Protein AF-A0A8H8ZBL7-F1 (afdb_monomer)

Foldseek 3Di:
DDFDPPQDFDKKFKFWPDAWDWWKKKFQDPDFQQDQQDQQWDLVFQKKWKWKDFQLDPGIDIQMDGSRQRGNVSVQVSVVVSVPQKHWDWDPPDRRGIMIMIIHQTARRGDIAIAMGRTVSSRQGTGADRVVRDGRIHIPDHGHWIWMAIPNDIDTGRHQFDDVVPPRDTGRHDDGDGGDMDGDDDDCPVVVVVVVVVVVVVVVVVVVVVVVD

InterPro domains:
  IPR010809 Flagellar hook-associated protein 2, C-terminal [PF07195] (143-213)
  IPR040026 Flagellar hook-associated protein 2 [PTHR30288] (1-213)

Radius of gyration: 25.6 Å; Cα contacts (8 Å, |Δi|>4): 457; chains: 1; bounding box: 81×34×58 Å

Sequence (213 aa):
VSTEAGAAPGIYTISVTQLAQAQSLRTDSPTIIASTKDALGDESSDTRTIKITQDGRKEPLEIKLNKDQTSLDEISKAINDADSGISASIVKVKDGNYQLVLTASEGLANKMTISVEGDSKLNDLLAYDSKTNTGNMKELVNAQNAQLNVNGIDIERSSNKITDAPQGVTLDLTKKVTDVRVTVTKSNDKATEAIKGWVDSYNSLIDTFNTLT

Secondary structure (DSSP, 8-state):
-EE-TTPPPEEEEEEEEE--BEEEEEE--SS-B--TTS--S-TT-SEEEEEEE-TT-SS-EEEEEETT--SHHHHHHHHHHT-SS-EEEEEEEETTEEEEEEEEEESGGG--EEEEES-HHHHHHH-EETTTTEESEEEEE--B-EEEEETTEEEEESSSEEEETTEEEEEE--S-EEEEEEEE----HHHHHHHHHHHHHHHHHHHHHHHH-

Structure (mmCIF, N/CA/C/O backbone):
data_AF-A0A8H8ZBL7-F1
#
_entry.id   AF-A0A8H8ZBL7-F1
#
loop_
_atom_site.group_PDB
_atom_site.id
_atom_site.type_symbol
_atom_site.label_atom_id
_atom_site.label_alt_id
_atom_site.label_comp_id
_atom_site.label_asym_id
_atom_site.label_entity_id
_atom_site.label_seq_id
_atom_site.pdbx_PDB_ins_code
_atom_site.Cartn_x
_atom_site.Cartn_y
_atom_site.Cartn_z
_atom_site.occupancy
_atom_site.B_iso_or_equiv
_atom_site.auth_seq_id
_atom_site.auth_comp_id
_atom_site.auth_asym_id
_atom_site.auth_atom_id
_atom_site.pdbx_PDB_model_num
ATOM 1 N N . VAL A 1 1 ? -14.033 6.918 15.865 1.00 81.75 1 VAL A N 1
ATOM 2 C CA . VAL A 1 1 ? -14.164 5.762 16.782 1.00 81.75 1 VAL A CA 1
ATOM 3 C C . VAL A 1 1 ? -15.542 5.167 16.594 1.00 81.75 1 VAL A C 1
ATOM 5 O O . VAL A 1 1 ? -16.510 5.919 16.613 1.00 81.75 1 VAL A O 1
ATOM 8 N N . SER A 1 2 ? -15.625 3.860 16.390 1.00 87.69 2 SER A N 1
ATOM 9 C CA . SER A 1 2 ? -16.879 3.103 16.317 1.00 87.69 2 SER A CA 1
ATOM 10 C C . SER A 1 2 ? -16.763 1.824 17.146 1.00 87.69 2 SER A C 1
ATOM 12 O O . SER A 1 2 ? -15.663 1.437 17.538 1.00 87.69 2 SER A O 1
ATOM 14 N N . THR A 1 3 ? -17.889 1.182 17.452 1.00 85.94 3 THR A N 1
ATOM 15 C CA . THR A 1 3 ? -17.929 -0.056 18.239 1.00 85.94 3 THR A CA 1
ATOM 16 C C . THR A 1 3 ? -18.741 -1.132 17.532 1.00 85.94 3 THR A C 1
ATOM 18 O O . THR A 1 3 ? -19.703 -0.841 16.817 1.00 85.94 3 THR A O 1
ATOM 21 N N . GLU A 1 4 ? -18.351 -2.380 17.754 1.00 82.12 4 GLU A N 1
ATOM 22 C CA . GLU A 1 4 ? -19.109 -3.569 17.378 1.00 82.12 4 GLU A CA 1
ATOM 23 C C . GLU A 1 4 ? -19.783 -4.185 18.613 1.00 82.12 4 GLU A C 1
ATOM 25 O O . GLU A 1 4 ? -19.517 -3.807 19.762 1.00 82.12 4 GLU A O 1
ATOM 30 N N . ALA A 1 5 ? -20.702 -5.128 18.386 1.00 77.88 5 ALA A N 1
ATOM 31 C CA . ALA A 1 5 ? -21.351 -5.846 19.476 1.00 77.88 5 ALA A CA 1
ATOM 32 C C . ALA A 1 5 ? -20.300 -6.566 20.339 1.00 77.88 5 ALA A C 1
ATOM 34 O O . ALA A 1 5 ? -19.415 -7.240 19.821 1.00 77.88 5 ALA A O 1
ATOM 35 N N . GLY A 1 6 ? -20.405 -6.426 21.662 1.00 78.69 6 GLY A N 1
ATOM 36 C CA . GLY A 1 6 ? -19.453 -7.026 22.602 1.00 78.69 6 GLY A CA 1
ATOM 37 C C . GLY A 1 6 ? -18.275 -6.132 23.000 1.00 78.69 6 GLY A C 1
ATOM 38 O O . GLY A 1 6 ? -17.452 -6.571 23.799 1.00 78.69 6 GLY A O 1
ATOM 39 N N . ALA A 1 7 ? -18.205 -4.882 22.523 1.00 86.44 7 ALA A N 1
ATOM 40 C CA . ALA A 1 7 ? -17.267 -3.896 23.062 1.00 86.44 7 ALA A CA 1
ATOM 41 C C . ALA A 1 7 ? -17.477 -3.704 24.575 1.00 86.44 7 ALA A C 1
ATOM 43 O O . ALA A 1 7 ? -18.601 -3.470 25.033 1.00 86.44 7 ALA A O 1
ATOM 44 N N . ALA A 1 8 ? -16.398 -3.788 25.355 1.00 85.19 8 ALA A N 1
ATOM 45 C CA . ALA A 1 8 ? -16.470 -3.622 26.801 1.00 85.19 8 ALA A CA 1
ATOM 46 C C . ALA A 1 8 ? -16.785 -2.155 27.167 1.00 85.19 8 ALA A C 1
ATOM 48 O O . ALA A 1 8 ? -16.077 -1.247 26.722 1.00 85.19 8 ALA A O 1
ATOM 49 N N . PRO A 1 9 ? -17.825 -1.887 27.984 1.00 88.62 9 PRO A N 1
ATOM 50 C CA . PRO A 1 9 ? -18.061 -0.554 28.517 1.00 88.62 9 PRO A CA 1
ATOM 51 C C . PRO A 1 9 ? -16.887 -0.108 29.386 1.00 88.62 9 PRO A C 1
ATOM 53 O O . PRO A 1 9 ? -16.368 -0.882 30.190 1.00 88.62 9 PRO A O 1
ATOM 56 N N . GLY A 1 10 ? -16.491 1.152 29.258 1.00 90.38 10 GLY A N 1
ATOM 57 C CA . GLY A 1 10 ? -15.338 1.657 29.980 1.00 90.38 10 GLY A CA 1
ATOM 58 C C . GLY A 1 10 ? -14.837 2.990 29.463 1.00 90.38 10 GLY A C 1
ATOM 59 O O . GLY A 1 10 ? -15.379 3.586 28.533 1.00 90.38 10 GLY A O 1
ATOM 60 N N . ILE A 1 11 ? -13.778 3.459 30.105 1.00 91.50 11 ILE A N 1
ATOM 61 C CA . ILE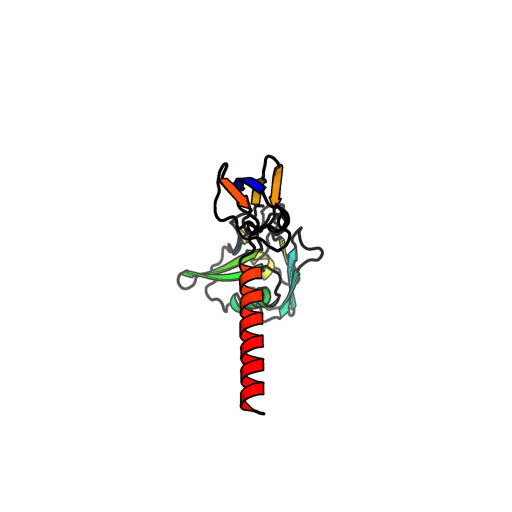 A 1 11 ? -13.048 4.649 29.700 1.00 91.50 11 ILE A CA 1
ATOM 62 C C . ILE A 1 11 ? -11.665 4.207 29.241 1.00 91.50 11 ILE A C 1
ATOM 64 O O . ILE A 1 11 ? -10.961 3.496 29.959 1.00 91.50 11 ILE A O 1
ATOM 68 N N . TYR A 1 12 ? -11.279 4.682 28.067 1.00 92.31 12 TYR A N 1
ATOM 69 C CA . TYR A 1 12 ? -9.978 4.451 27.470 1.00 92.31 12 TYR A CA 1
ATOM 70 C C . TYR A 1 12 ? -9.290 5.795 27.264 1.00 92.31 12 TYR A C 1
ATOM 72 O O . TYR A 1 12 ? -9.825 6.672 26.587 1.00 92.31 12 TYR A O 1
ATOM 80 N N . THR A 1 13 ? -8.117 5.969 27.857 1.00 94.69 13 THR A N 1
ATOM 81 C CA . THR A 1 13 ? -7.217 7.080 27.553 1.00 94.69 13 THR A CA 1
ATOM 82 C C . THR A 1 13 ? -6.323 6.655 26.400 1.00 94.69 13 THR A C 1
ATOM 84 O O . THR A 1 13 ? -5.663 5.620 26.485 1.00 94.69 13 THR A O 1
ATOM 87 N N . ILE A 1 14 ? -6.335 7.432 25.319 1.00 95.06 14 ILE A N 1
ATOM 88 C CA . ILE A 1 14 ? -5.657 7.115 24.066 1.00 95.06 14 ILE A CA 1
ATOM 89 C C . ILE A 1 14 ? -4.718 8.257 23.686 1.00 95.06 14 ILE A C 1
ATOM 91 O O . ILE A 1 14 ? -5.139 9.409 23.563 1.00 95.06 14 ILE A O 1
ATOM 95 N N . SER A 1 15 ? -3.462 7.909 23.427 1.00 96.94 15 SER A N 1
ATOM 96 C CA . SER A 1 15 ? -2.446 8.802 22.868 1.00 96.94 15 SER A CA 1
ATOM 97 C C . SER A 1 15 ? -1.927 8.212 21.563 1.00 96.94 15 SER A C 1
ATOM 99 O O . SER A 1 15 ? -1.615 7.031 21.509 1.00 96.94 15 SER A O 1
ATOM 101 N N . VAL A 1 16 ? -1.829 9.014 20.506 1.00 97.62 16 VAL A N 1
ATOM 102 C CA . VAL A 1 16 ? -1.303 8.601 19.195 1.00 97.62 16 VAL A CA 1
ATOM 103 C C . VAL A 1 16 ? -0.028 9.383 18.938 1.00 97.62 16 VAL A C 1
ATOM 105 O O . VAL A 1 16 ? -0.068 10.602 18.755 1.00 97.62 16 VAL A O 1
ATOM 108 N N . THR A 1 17 ? 1.104 8.689 18.916 1.00 97.38 17 THR A N 1
ATOM 109 C CA . THR A 1 17 ? 2.435 9.296 18.775 1.00 97.38 17 THR A CA 1
ATOM 110 C C . THR A 1 17 ? 2.917 9.278 17.325 1.00 97.38 17 THR A C 1
ATOM 112 O O . THR A 1 17 ? 3.601 10.208 16.880 1.00 97.38 17 THR A O 1
ATOM 115 N N . GLN A 1 18 ? 2.492 8.274 16.554 1.00 98.06 18 GLN A N 1
ATOM 116 C CA . GLN A 1 18 ? 2.830 8.107 15.143 1.00 98.06 18 GLN A CA 1
ATOM 117 C C . GLN A 1 18 ? 1.645 7.529 14.366 1.00 98.06 18 GLN A C 1
ATOM 119 O O . GLN A 1 18 ? 0.949 6.642 14.854 1.00 98.06 18 GLN A O 1
ATOM 124 N N . LEU A 1 19 ? 1.429 8.034 13.150 1.00 98.12 19 LEU A N 1
ATOM 125 C CA . LEU A 1 19 ? 0.491 7.442 12.198 1.00 98.12 19 LEU A CA 1
ATOM 126 C C . LEU A 1 19 ? 1.226 6.430 11.329 1.00 98.12 19 LEU A C 1
ATOM 128 O O . LEU A 1 19 ? 2.403 6.623 11.020 1.00 98.12 19 LEU A O 1
ATOM 132 N N . ALA A 1 20 ? 0.517 5.395 10.896 1.00 98.38 20 ALA A N 1
ATOM 133 C CA . ALA A 1 20 ? 1.034 4.528 9.860 1.00 98.38 20 ALA A CA 1
ATOM 134 C C . ALA A 1 20 ? 1.192 5.323 8.556 1.00 98.38 20 ALA A C 1
ATOM 136 O O . ALA A 1 20 ? 0.375 6.191 8.240 1.00 98.38 20 ALA A O 1
ATOM 137 N N . GLN A 1 21 ? 2.252 5.032 7.809 1.00 98.19 21 GLN A N 1
ATOM 138 C CA . GLN A 1 21 ? 2.516 5.609 6.495 1.00 98.19 21 GLN A CA 1
ATOM 139 C C . GLN A 1 21 ? 2.706 4.487 5.481 1.00 98.19 21 GLN A C 1
ATOM 141 O O . GLN A 1 21 ? 3.350 3.474 5.768 1.00 98.19 21 GLN A O 1
ATOM 146 N N . ALA A 1 22 ? 2.134 4.680 4.297 1.00 98.19 22 ALA A N 1
ATOM 147 C CA . ALA A 1 22 ? 2.346 3.831 3.136 1.00 98.19 22 ALA A CA 1
ATOM 148 C C . ALA A 1 22 ? 3.621 4.256 2.407 1.00 98.19 22 ALA A C 1
ATOM 150 O O . ALA A 1 22 ? 3.812 5.443 2.129 1.00 98.19 22 ALA A O 1
ATOM 151 N N . GLN A 1 23 ? 4.480 3.289 2.072 1.00 98.56 23 GLN A N 1
ATOM 152 C CA . GLN A 1 23 ? 5.638 3.588 1.238 1.00 98.56 23 GLN A CA 1
ATOM 153 C C . GLN A 1 23 ? 5.170 4.036 -0.145 1.00 98.56 23 GLN A C 1
ATOM 155 O O . GLN A 1 23 ? 4.316 3.381 -0.748 1.00 98.56 23 GLN A O 1
ATOM 160 N N . SER A 1 24 ? 5.778 5.099 -0.669 1.00 98.38 24 SER A N 1
ATOM 161 C CA . SER A 1 24 ? 5.644 5.454 -2.080 1.00 98.38 24 SER A CA 1
ATOM 162 C C . SER A 1 24 ? 7.002 5.614 -2.747 1.00 98.38 24 SER A C 1
ATOM 164 O O . SER A 1 24 ? 7.916 6.236 -2.203 1.00 98.38 24 SER A O 1
ATOM 166 N N . LEU A 1 25 ? 7.118 5.041 -3.939 1.00 98.56 25 LEU A N 1
ATOM 167 C CA . LEU A 1 25 ? 8.304 5.067 -4.783 1.00 98.56 25 LEU A CA 1
ATOM 168 C C . LEU A 1 25 ? 7.943 5.724 -6.107 1.00 98.56 25 LEU A C 1
ATOM 170 O O . LEU A 1 25 ? 6.859 5.488 -6.635 1.00 98.56 25 LEU A O 1
ATOM 174 N N . ARG A 1 26 ? 8.859 6.499 -6.681 1.00 97.62 26 ARG A N 1
ATOM 175 C CA . ARG A 1 26 ? 8.719 7.004 -8.049 1.00 97.62 26 ARG A CA 1
ATOM 176 C C . ARG A 1 26 ? 9.911 6.638 -8.909 1.00 97.62 26 ARG A C 1
ATOM 178 O O . ARG A 1 26 ? 11.026 6.541 -8.405 1.00 97.62 26 ARG A O 1
ATOM 185 N N . THR A 1 27 ? 9.702 6.523 -10.213 1.00 96.50 27 THR A N 1
ATOM 186 C CA . THR A 1 27 ? 10.817 6.457 -11.166 1.00 96.50 27 THR A CA 1
ATOM 187 C C . THR A 1 27 ? 11.663 7.729 -11.080 1.00 96.50 27 THR A C 1
ATOM 189 O O . THR A 1 27 ? 11.114 8.839 -11.085 1.00 96.50 27 THR A O 1
ATOM 192 N N . ASP A 1 28 ? 12.987 7.578 -11.028 1.00 91.62 28 ASP A N 1
ATOM 193 C CA . ASP A 1 28 ? 13.962 8.679 -11.022 1.00 91.62 28 ASP A CA 1
ATOM 194 C C . ASP A 1 28 ? 15.015 8.477 -12.123 1.00 91.62 28 ASP A C 1
ATOM 196 O O . ASP A 1 28 ? 16.220 8.555 -11.901 1.00 91.62 28 ASP A O 1
ATOM 200 N N . SER A 1 29 ? 14.536 8.177 -13.336 1.00 81.38 29 SER A N 1
ATOM 201 C CA . SER A 1 29 ? 15.395 7.946 -14.498 1.00 81.38 29 SER A CA 1
ATOM 202 C C . SER A 1 29 ? 16.153 9.217 -14.904 1.00 81.38 29 SER A C 1
ATOM 204 O O . SER A 1 29 ? 15.544 10.291 -14.971 1.00 81.38 29 SER A O 1
ATOM 206 N N . PRO A 1 30 ? 17.447 9.114 -15.269 1.00 78.88 30 PRO A N 1
ATOM 207 C CA . PRO A 1 30 ? 18.186 10.229 -15.859 1.00 78.88 30 PRO A CA 1
ATOM 208 C C . PRO A 1 30 ? 17.650 10.612 -17.247 1.00 78.88 30 PRO A C 1
ATOM 210 O O . PRO A 1 30 ? 17.849 11.740 -17.697 1.00 78.88 30 PRO A O 1
ATOM 213 N N . THR A 1 31 ? 16.961 9.687 -17.923 1.00 84.38 31 THR A N 1
ATOM 214 C CA . THR A 1 31 ? 16.302 9.945 -19.206 1.00 84.38 31 THR A CA 1
ATOM 215 C C . THR A 1 31 ? 14.834 10.263 -18.963 1.00 84.38 31 THR A C 1
ATOM 217 O O . THR A 1 31 ? 14.119 9.497 -18.316 1.00 84.38 31 THR A O 1
ATOM 220 N N . ILE A 1 32 ? 14.374 11.390 -19.503 1.00 90.50 32 ILE A N 1
ATOM 221 C CA . ILE A 1 32 ? 12.975 11.804 -19.401 1.00 90.50 32 ILE A CA 1
ATOM 222 C C . ILE A 1 32 ? 12.095 10.810 -20.165 1.00 90.50 32 ILE A C 1
ATOM 224 O O . ILE A 1 32 ? 12.341 10.538 -21.338 1.00 90.50 32 ILE A O 1
ATOM 228 N N . ILE A 1 33 ? 11.040 10.318 -19.515 1.00 95.00 33 ILE A N 1
ATOM 229 C CA . ILE A 1 33 ? 9.983 9.553 -20.179 1.00 95.00 33 ILE A CA 1
ATOM 230 C C . ILE A 1 33 ? 9.040 10.560 -20.837 1.00 95.00 33 ILE A C 1
ATOM 232 O O . ILE A 1 33 ? 8.289 11.263 -20.152 1.00 95.00 33 ILE A O 1
ATOM 236 N N . ALA A 1 34 ? 9.135 10.677 -22.161 1.00 95.62 34 ALA A N 1
ATOM 237 C CA . ALA A 1 34 ? 8.465 11.723 -22.924 1.00 95.62 34 ALA A CA 1
ATOM 238 C C . ALA A 1 34 ? 6.988 11.416 -23.200 1.00 95.62 34 ALA A C 1
ATOM 240 O O . ALA A 1 34 ? 6.186 12.342 -23.328 1.00 95.62 34 ALA A O 1
ATOM 241 N N . SER A 1 35 ? 6.614 10.139 -23.249 1.00 96.69 35 SER A N 1
ATOM 242 C CA . SER A 1 35 ? 5.241 9.677 -23.437 1.00 96.69 35 SER A CA 1
ATOM 243 C C . SER A 1 35 ? 4.933 8.481 -22.539 1.00 96.69 35 SER A C 1
ATOM 245 O O . SER A 1 35 ? 5.794 7.654 -22.252 1.00 96.69 35 SER A O 1
ATOM 247 N N . THR A 1 36 ? 3.671 8.338 -22.131 1.00 96.94 36 THR A N 1
ATOM 248 C CA . THR A 1 36 ? 3.208 7.163 -21.372 1.00 96.94 36 THR A CA 1
ATOM 249 C C . THR A 1 36 ? 3.141 5.893 -22.220 1.00 96.94 36 THR A C 1
ATOM 251 O O . THR A 1 36 ? 3.000 4.804 -21.666 1.00 96.94 36 THR A O 1
ATOM 254 N N . LYS A 1 37 ? 3.253 6.039 -23.547 1.00 96.69 37 LYS A N 1
ATOM 255 C CA . LYS A 1 37 ? 3.202 4.967 -24.549 1.00 96.69 37 LYS A CA 1
ATOM 256 C C . LYS A 1 37 ? 4.575 4.490 -25.023 1.00 96.69 37 LYS A C 1
ATOM 258 O O . LYS A 1 37 ? 4.626 3.509 -25.757 1.00 96.69 37 LYS A O 1
ATOM 263 N N . ASP A 1 38 ? 5.657 5.164 -24.634 1.00 95.00 38 ASP A N 1
ATOM 264 C CA . ASP A 1 38 ? 7.010 4.763 -25.032 1.00 95.00 38 ASP A CA 1
ATOM 265 C C . ASP A 1 38 ? 7.340 3.373 -24.469 1.00 95.00 38 ASP A C 1
ATOM 267 O O . ASP A 1 38 ? 7.007 3.073 -23.323 1.00 95.00 38 ASP A O 1
ATOM 271 N N . ALA A 1 39 ? 8.009 2.528 -25.257 1.00 95.25 39 ALA A N 1
ATOM 272 C CA . ALA A 1 39 ? 8.489 1.230 -24.792 1.00 95.25 39 ALA A CA 1
ATOM 273 C C . ALA A 1 39 ? 9.716 1.415 -23.882 1.00 95.25 39 ALA A C 1
ATOM 275 O O . ALA A 1 39 ? 10.795 1.832 -24.322 1.00 95.25 39 ALA A O 1
ATOM 276 N N . LEU A 1 40 ? 9.557 1.112 -22.592 1.00 95.31 40 LEU A N 1
ATOM 277 C CA . LEU A 1 40 ? 10.608 1.323 -21.589 1.00 95.31 40 LEU A CA 1
ATOM 278 C C . LEU A 1 40 ? 11.465 0.079 -21.354 1.00 95.31 40 LEU A C 1
ATOM 280 O O . LEU A 1 40 ? 12.529 0.190 -20.753 1.00 95.31 40 LEU A O 1
ATOM 284 N N . GLY A 1 41 ? 11.036 -1.078 -21.854 1.00 94.12 41 GLY A N 1
ATOM 285 C CA . GLY A 1 41 ? 11.784 -2.329 -21.778 1.00 94.12 41 GLY A CA 1
ATOM 286 C C . GLY A 1 41 ? 12.665 -2.593 -22.994 1.00 94.12 41 GLY A C 1
ATOM 287 O O . GLY A 1 41 ? 12.734 -1.794 -23.937 1.00 94.12 41 GLY A O 1
ATOM 288 N N . ASP A 1 42 ? 13.373 -3.714 -22.941 1.00 93.94 42 ASP A N 1
ATOM 289 C CA . ASP A 1 42 ? 14.121 -4.275 -24.058 1.00 93.94 42 ASP A CA 1
ATOM 290 C C . ASP A 1 42 ? 13.152 -4.911 -25.066 1.00 93.94 42 ASP A C 1
ATOM 292 O O . ASP A 1 42 ? 12.475 -5.906 -24.787 1.00 93.94 42 ASP A O 1
ATOM 296 N N . GLU A 1 43 ? 13.091 -4.327 -26.263 1.00 89.75 43 GLU A N 1
ATOM 297 C CA . GLU A 1 43 ? 12.225 -4.792 -27.346 1.00 89.75 43 GLU A CA 1
ATOM 298 C C . GLU A 1 43 ? 12.636 -6.169 -27.884 1.00 89.75 43 GLU A C 1
ATOM 300 O O . GLU A 1 43 ? 11.838 -6.813 -28.560 1.00 89.75 43 GLU A O 1
ATOM 305 N N . SER A 1 44 ? 13.838 -6.670 -27.585 1.00 92.44 44 SER A N 1
ATOM 306 C CA . SER A 1 44 ? 14.259 -8.024 -27.961 1.00 92.44 44 SER A CA 1
ATOM 307 C C . SER A 1 44 ? 13.683 -9.115 -27.048 1.00 92.44 44 SER A C 1
ATOM 309 O O . SER A 1 44 ? 13.536 -10.251 -27.494 1.00 92.44 44 SER A O 1
ATOM 311 N N . SER A 1 45 ? 13.267 -8.778 -25.822 1.00 93.31 45 SER A N 1
ATOM 312 C CA . SER A 1 45 ? 12.697 -9.737 -24.869 1.00 93.31 45 SER A CA 1
ATOM 313 C C . SER A 1 45 ? 11.227 -10.050 -25.170 1.00 93.31 45 SER A C 1
ATOM 315 O O . SER A 1 45 ? 10.395 -9.145 -25.274 1.00 93.31 45 SER A O 1
ATOM 317 N N . ASP A 1 46 ? 10.860 -11.334 -25.227 1.00 94.00 46 ASP A N 1
ATOM 318 C CA . ASP A 1 46 ? 9.475 -11.785 -25.483 1.00 94.00 46 ASP A CA 1
ATOM 319 C C . ASP A 1 46 ? 8.610 -11.857 -24.220 1.00 94.00 46 ASP A C 1
ATOM 321 O O . ASP A 1 46 ? 7.422 -11.521 -24.252 1.00 94.00 46 ASP A O 1
ATOM 325 N N . THR A 1 47 ? 9.223 -12.141 -23.066 1.00 95.75 47 THR A N 1
ATOM 326 C CA . THR A 1 47 ? 8.586 -12.051 -21.741 1.00 95.75 47 THR A CA 1
ATOM 327 C C . THR A 1 47 ? 9.529 -11.45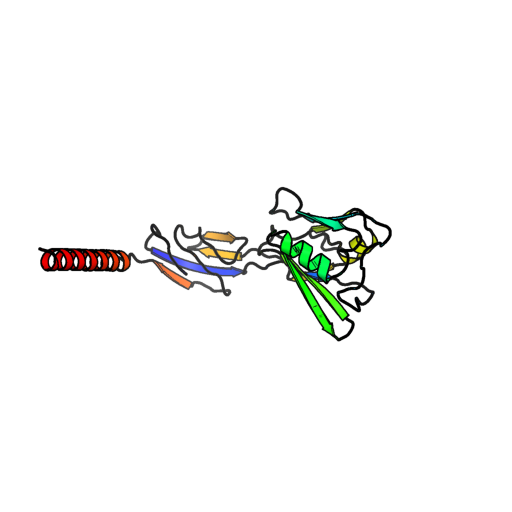4 -20.703 1.00 95.75 47 THR A C 1
ATOM 329 O O . THR A 1 47 ? 10.740 -11.636 -20.797 1.00 95.75 47 THR A O 1
ATOM 332 N N . ARG A 1 48 ? 8.963 -10.811 -19.680 1.00 97.50 48 ARG A N 1
ATOM 333 C CA . ARG A 1 48 ? 9.675 -10.358 -18.481 1.00 97.50 48 ARG A CA 1
ATOM 334 C C . ARG A 1 48 ? 8.750 -10.421 -17.271 1.00 97.50 48 ARG A C 1
ATOM 336 O O . ARG A 1 48 ? 7.529 -10.470 -17.435 1.00 97.50 48 ARG A O 1
ATOM 343 N N . THR A 1 49 ? 9.319 -10.377 -16.077 1.00 98.31 49 THR A N 1
ATOM 344 C CA . THR A 1 49 ? 8.551 -10.439 -14.830 1.00 98.31 49 THR A CA 1
ATOM 345 C C . THR A 1 49 ? 8.997 -9.330 -13.894 1.00 98.31 49 THR A C 1
ATOM 347 O O . THR A 1 49 ? 10.152 -9.308 -13.478 1.00 98.31 49 THR A O 1
ATOM 350 N N . ILE A 1 50 ? 8.084 -8.427 -13.531 1.00 98.31 50 ILE A N 1
ATOM 351 C CA . ILE A 1 50 ? 8.288 -7.520 -12.399 1.00 98.31 50 ILE A CA 1
ATOM 352 C C . ILE A 1 50 ? 8.028 -8.320 -11.128 1.00 98.31 50 ILE A C 1
ATOM 354 O O . ILE A 1 50 ? 6.953 -8.897 -10.959 1.00 98.31 50 ILE A O 1
ATOM 358 N N . LYS A 1 51 ? 9.002 -8.338 -10.227 1.00 98.38 51 LYS A N 1
ATOM 359 C CA . LYS A 1 51 ? 8.937 -9.033 -8.950 1.00 98.38 51 LYS A CA 1
ATOM 360 C C . LYS A 1 51 ? 8.952 -8.022 -7.818 1.00 98.38 51 LYS A C 1
ATOM 362 O O . LYS A 1 51 ? 9.878 -7.223 -7.720 1.00 98.38 51 LYS A O 1
ATOM 367 N N . ILE A 1 52 ? 7.932 -8.065 -6.964 1.00 98.31 52 ILE A N 1
ATOM 368 C CA . ILE A 1 52 ? 7.811 -7.190 -5.798 1.00 98.31 52 ILE A CA 1
ATOM 369 C C . ILE A 1 52 ? 7.728 -8.030 -4.526 1.00 98.31 52 ILE A C 1
ATOM 371 O O . ILE A 1 52 ? 6.745 -8.735 -4.284 1.00 98.31 52 ILE A O 1
ATOM 375 N N . THR A 1 53 ? 8.746 -7.930 -3.677 1.00 97.94 53 THR A N 1
ATOM 376 C CA . THR A 1 53 ? 8.786 -8.582 -2.363 1.00 97.94 53 THR A CA 1
ATOM 377 C C . THR A 1 53 ? 8.492 -7.582 -1.252 1.00 97.94 53 THR A C 1
ATOM 379 O O . THR A 1 53 ? 8.969 -6.450 -1.299 1.00 97.94 53 THR A O 1
ATOM 382 N N . GLN A 1 54 ? 7.730 -8.015 -0.250 1.00 97.56 54 GLN A N 1
ATOM 383 C CA . GLN A 1 54 ? 7.405 -7.264 0.965 1.00 97.56 54 GLN A CA 1
ATOM 384 C C . GLN A 1 54 ? 7.516 -8.231 2.148 1.00 97.56 54 GLN A C 1
ATOM 386 O O . GLN A 1 54 ? 7.084 -9.374 2.014 1.00 97.56 54 GLN A O 1
ATOM 391 N N . ASP A 1 55 ? 8.040 -7.800 3.297 1.00 95.81 55 ASP A N 1
ATOM 392 C CA . ASP A 1 55 ? 8.193 -8.676 4.476 1.00 95.81 55 ASP A CA 1
ATOM 393 C C . ASP A 1 55 ? 6.839 -9.217 4.983 1.00 95.81 55 ASP A C 1
ATOM 395 O O . ASP A 1 55 ? 6.751 -10.316 5.526 1.00 95.81 55 ASP A O 1
ATOM 399 N N . GLY A 1 56 ? 5.762 -8.452 4.782 1.00 93.38 56 GLY A N 1
ATOM 400 C CA . GLY A 1 56 ? 4.391 -8.836 5.118 1.00 93.38 56 GLY A CA 1
ATOM 401 C C . GLY A 1 56 ? 3.760 -9.855 4.163 1.00 93.38 56 GLY A C 1
ATOM 402 O O . GLY A 1 56 ? 2.657 -10.330 4.439 1.00 93.38 56 GLY A O 1
ATOM 403 N N . ARG A 1 57 ? 4.426 -10.210 3.055 1.00 93.25 57 ARG A N 1
ATOM 404 C CA . ARG A 1 57 ? 3.945 -11.199 2.081 1.00 93.25 57 ARG A CA 1
ATOM 405 C C . ARG A 1 57 ? 4.840 -12.440 2.116 1.00 93.25 57 ARG A C 1
ATOM 407 O O . ARG A 1 57 ? 6.058 -12.336 2.104 1.00 93.25 57 ARG A O 1
ATOM 414 N N . LYS A 1 58 ? 4.225 -13.629 2.139 1.00 92.50 58 LYS A N 1
ATOM 415 C CA . LYS A 1 58 ? 4.960 -14.910 2.152 1.00 92.50 58 LYS A CA 1
ATOM 416 C C . LYS A 1 58 ? 5.713 -15.169 0.848 1.00 92.50 58 LYS A C 1
ATOM 418 O O . LYS A 1 58 ? 6.864 -15.579 0.888 1.00 92.50 58 LYS A O 1
ATOM 423 N N . GLU A 1 59 ? 5.054 -14.912 -0.277 1.00 94.69 59 GLU A N 1
ATOM 424 C CA . GLU A 1 59 ? 5.611 -15.095 -1.617 1.00 94.69 59 GLU A CA 1
ATOM 425 C C . GLU A 1 59 ? 5.778 -13.745 -2.320 1.00 94.69 59 GLU A C 1
ATOM 427 O O . GLU A 1 59 ? 4.996 -12.830 -2.061 1.00 94.69 59 GLU A O 1
ATOM 432 N N . PRO A 1 60 ? 6.754 -13.587 -3.224 1.00 95.75 60 PRO A N 1
ATOM 433 C CA . PRO A 1 60 ? 6.842 -12.410 -4.080 1.00 95.75 60 PRO A CA 1
ATOM 434 C C . PRO A 1 60 ? 5.572 -12.213 -4.920 1.00 95.75 60 PRO A C 1
ATOM 436 O O . PRO A 1 60 ? 4.962 -13.175 -5.382 1.00 95.75 60 PRO A O 1
ATOM 439 N N . LEU A 1 61 ? 5.192 -10.958 -5.165 1.00 97.38 61 LEU A N 1
ATOM 440 C CA . LEU A 1 61 ? 4.246 -10.642 -6.232 1.00 97.38 61 LEU A CA 1
ATOM 441 C C . LEU A 1 61 ? 4.997 -10.676 -7.558 1.00 97.38 61 LEU A C 1
ATOM 443 O O . LEU A 1 61 ? 5.970 -9.945 -7.724 1.00 97.38 61 LEU A O 1
ATOM 447 N N . GLU A 1 62 ? 4.525 -11.490 -8.493 1.00 97.81 62 GLU A N 1
ATOM 448 C CA . GLU A 1 62 ? 5.101 -11.613 -9.828 1.00 97.81 62 GLU A CA 1
ATOM 449 C C . GLU A 1 62 ? 4.100 -11.130 -10.878 1.00 97.81 62 GLU A C 1
ATOM 451 O O . GLU A 1 62 ? 3.016 -11.691 -11.031 1.00 97.81 62 GLU A O 1
ATOM 456 N N . ILE A 1 63 ? 4.475 -10.089 -11.617 1.00 97.94 63 ILE A N 1
ATOM 457 C CA . ILE A 1 63 ? 3.671 -9.491 -12.683 1.00 97.94 63 ILE A CA 1
ATOM 458 C C . ILE A 1 63 ? 4.387 -9.756 -14.000 1.00 97.94 63 ILE A C 1
ATOM 460 O O . ILE A 1 63 ? 5.443 -9.186 -14.282 1.00 97.94 63 ILE A O 1
ATOM 464 N N . LYS A 1 64 ? 3.816 -10.649 -14.806 1.00 97.44 64 LYS A N 1
ATOM 465 C CA . LYS A 1 64 ? 4.360 -11.015 -16.115 1.00 97.44 64 LYS A CA 1
ATOM 466 C C . LYS A 1 64 ? 3.934 -9.994 -17.160 1.00 97.44 64 LYS A C 1
ATOM 468 O O . LYS A 1 64 ? 2.750 -9.688 -17.270 1.00 97.44 64 LYS A O 1
ATOM 473 N N . LEU A 1 65 ? 4.893 -9.520 -17.946 1.00 97.12 65 LEU A N 1
ATOM 474 C CA . LEU A 1 65 ? 4.668 -8.599 -19.054 1.00 97.12 65 LEU A CA 1
ATOM 475 C C . LEU A 1 65 ? 5.158 -9.231 -20.357 1.00 97.12 65 LEU A C 1
ATOM 477 O O . LEU A 1 65 ? 6.277 -9.757 -20.444 1.00 97.12 65 LEU A O 1
ATOM 481 N N . ASN A 1 66 ? 4.329 -9.137 -21.389 1.00 95.19 66 ASN A N 1
ATOM 482 C CA . ASN A 1 66 ? 4.700 -9.505 -22.750 1.00 9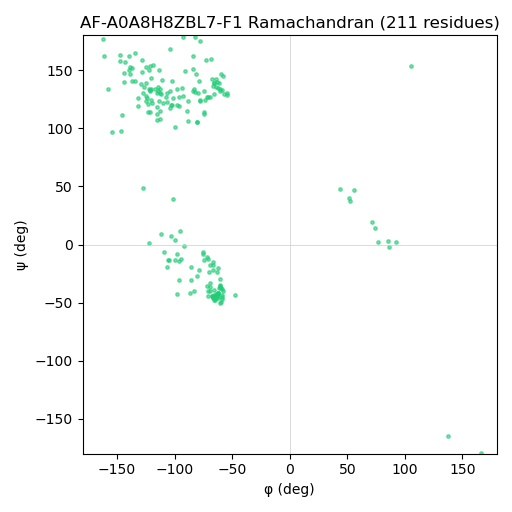5.19 66 ASN A CA 1
ATOM 483 C C . ASN A 1 66 ? 5.551 -8.401 -23.401 1.00 95.19 66 ASN A C 1
ATOM 485 O O . ASN A 1 66 ? 5.768 -7.341 -22.812 1.00 95.19 66 ASN A O 1
ATOM 489 N N . LYS A 1 67 ? 6.043 -8.663 -24.617 1.00 93.62 67 LYS A N 1
ATOM 490 C CA . LYS A 1 67 ? 6.922 -7.765 -25.394 1.00 93.62 67 LYS A CA 1
ATOM 491 C C . LYS A 1 67 ? 6.424 -6.318 -25.436 1.00 93.62 67 LYS A C 1
ATOM 493 O O . LYS A 1 67 ? 7.184 -5.390 -25.175 1.00 93.62 67 LYS A O 1
ATOM 498 N N . ASP A 1 68 ? 5.126 -6.155 -25.653 1.00 91.56 68 ASP A N 1
ATOM 499 C CA . ASP A 1 68 ? 4.513 -4.855 -25.936 1.00 91.56 68 ASP A CA 1
ATOM 500 C C . ASP A 1 68 ? 4.019 -4.144 -24.658 1.00 91.56 68 ASP A C 1
ATOM 502 O O . ASP A 1 68 ? 3.504 -3.030 -24.710 1.00 91.56 68 ASP A O 1
ATOM 506 N N . GLN A 1 69 ? 4.176 -4.773 -23.487 1.00 95.44 69 GLN A N 1
ATOM 507 C CA . GLN A 1 69 ? 3.611 -4.312 -22.213 1.00 95.44 69 GLN A CA 1
ATOM 508 C C . GLN A 1 69 ? 4.643 -3.604 -21.331 1.00 95.44 69 GLN A C 1
ATOM 510 O O . GLN A 1 69 ? 4.669 -3.781 -20.117 1.00 95.44 69 GLN A O 1
ATOM 515 N N . THR A 1 70 ? 5.520 -2.810 -21.942 1.00 96.75 70 THR A N 1
ATOM 516 C CA . THR A 1 70 ? 6.623 -2.127 -21.243 1.00 96.75 70 THR A CA 1
ATOM 517 C C . THR A 1 70 ? 6.464 -0.609 -21.188 1.00 96.75 70 THR A C 1
ATOM 519 O O . THR A 1 70 ? 7.387 0.091 -20.781 1.00 96.75 70 THR A O 1
ATOM 522 N N . SER A 1 71 ? 5.307 -0.079 -21.584 1.00 97.31 71 SER A N 1
ATOM 523 C CA . SER A 1 71 ? 4.993 1.347 -21.445 1.00 97.31 71 SER A CA 1
ATOM 524 C C . SER A 1 71 ? 4.459 1.677 -20.049 1.00 97.31 71 SER A C 1
ATOM 526 O O . SER A 1 71 ? 4.014 0.783 -19.328 1.00 97.31 71 SER A O 1
ATOM 528 N N . LEU A 1 72 ? 4.468 2.955 -19.647 1.00 97.69 72 LEU A N 1
ATOM 529 C CA . LEU A 1 72 ? 3.923 3.354 -18.339 1.00 97.69 72 LEU A CA 1
ATOM 530 C C . LEU A 1 72 ? 2.450 2.969 -18.186 1.00 97.69 72 LEU A C 1
ATOM 532 O O . LEU A 1 72 ? 2.040 2.525 -17.111 1.00 97.69 72 LEU A O 1
ATOM 536 N N . ASP A 1 73 ? 1.665 3.125 -19.252 1.00 98.19 73 ASP A N 1
ATOM 537 C CA . ASP A 1 73 ? 0.245 2.771 -19.240 1.00 98.19 73 ASP A CA 1
ATOM 538 C C . ASP A 1 73 ? 0.054 1.271 -18.996 1.00 98.19 73 ASP A C 1
ATOM 540 O O . ASP A 1 73 ? -0.725 0.883 -18.127 1.00 98.19 73 ASP A O 1
ATOM 544 N N . GLU A 1 74 ? 0.818 0.429 -19.692 1.00 98.12 74 GLU A N 1
ATOM 545 C CA . GLU A 1 74 ? 0.722 -1.025 -19.540 1.00 98.12 74 GLU A CA 1
ATOM 546 C C . GLU A 1 74 ? 1.273 -1.511 -18.195 1.00 98.12 74 GLU A C 1
ATOM 548 O O . GLU A 1 74 ? 0.658 -2.358 -17.553 1.00 98.12 74 GLU A O 1
ATOM 553 N N . ILE A 1 75 ? 2.382 -0.940 -17.714 1.00 97.81 75 ILE A N 1
ATOM 554 C CA . ILE A 1 75 ? 2.971 -1.301 -16.417 1.00 97.81 75 ILE A CA 1
ATOM 555 C C . ILE A 1 75 ? 2.026 -0.914 -15.278 1.00 97.81 75 ILE A C 1
ATOM 557 O O . ILE A 1 75 ? 1.760 -1.723 -14.389 1.00 97.81 75 ILE A O 1
ATOM 561 N N . SER A 1 76 ? 1.500 0.316 -15.294 1.00 98.00 76 SER A N 1
ATOM 562 C CA . SER A 1 76 ? 0.575 0.773 -14.254 1.00 98.00 76 SER A CA 1
ATOM 563 C C . SER A 1 76 ? -0.707 -0.056 -14.241 1.00 98.00 76 SER A C 1
ATOM 565 O O . SER A 1 76 ? -1.161 -0.465 -13.171 1.00 98.00 76 SER A O 1
ATOM 567 N N . LYS A 1 77 ? -1.248 -0.378 -15.421 1.00 98.00 77 LYS A N 1
ATOM 568 C CA . LYS A 1 77 ? -2.393 -1.273 -15.556 1.00 98.00 77 LYS A CA 1
ATOM 569 C C . LYS A 1 77 ? -2.089 -2.665 -15.007 1.00 98.00 77 LYS A C 1
ATOM 571 O O . LYS A 1 77 ? -2.850 -3.148 -14.179 1.00 98.00 77 LYS A O 1
ATOM 576 N N . ALA A 1 78 ? -0.980 -3.281 -15.407 1.00 97.75 78 ALA A N 1
ATOM 577 C CA . ALA A 1 78 ? -0.618 -4.627 -14.973 1.00 97.75 78 ALA A CA 1
ATOM 578 C C . ALA A 1 78 ? -0.417 -4.730 -13.451 1.00 97.75 78 ALA A C 1
ATOM 580 O O . ALA A 1 78 ? -0.823 -5.720 -12.848 1.00 97.75 78 ALA A O 1
ATOM 581 N N . ILE A 1 79 ? 0.165 -3.703 -12.817 1.00 97.62 79 ILE A N 1
ATOM 582 C CA . ILE A 1 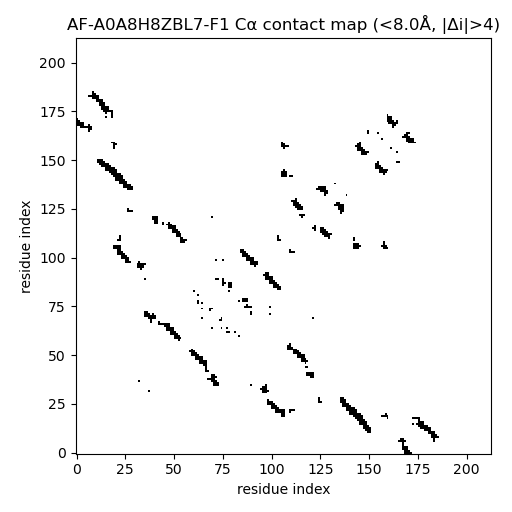79 ? 0.304 -3.648 -11.353 1.00 97.62 79 ILE A CA 1
ATOM 583 C C . ILE A 1 79 ? -1.064 -3.525 -10.676 1.00 97.62 79 ILE A C 1
ATOM 585 O O . ILE A 1 79 ? -1.335 -4.247 -9.720 1.00 97.62 79 ILE A O 1
ATOM 589 N N . ASN A 1 80 ? -1.936 -2.647 -11.175 1.00 97.75 80 ASN A N 1
ATOM 590 C CA . ASN A 1 80 ? -3.262 -2.444 -10.590 1.00 97.75 80 ASN A CA 1
ATOM 591 C C . ASN A 1 80 ? -4.192 -3.654 -10.793 1.00 97.75 80 ASN A C 1
ATOM 593 O O . ASN A 1 80 ? -4.956 -3.990 -9.893 1.00 97.75 80 ASN A O 1
ATOM 597 N N . ASP A 1 81 ? -4.105 -4.333 -11.940 1.00 97.38 81 ASP A N 1
ATOM 598 C CA . ASP A 1 81 ? -4.897 -5.532 -12.245 1.00 97.38 81 ASP A CA 1
ATOM 599 C C . ASP A 1 81 ? -4.479 -6.745 -11.387 1.00 97.38 81 ASP A C 1
ATOM 601 O O . ASP A 1 81 ? -5.242 -7.702 -11.263 1.00 97.38 81 ASP A O 1
ATOM 605 N N . ALA A 1 82 ? -3.288 -6.716 -10.775 1.00 94.69 82 ALA A N 1
ATOM 606 C CA . ALA A 1 82 ? -2.803 -7.788 -9.907 1.00 94.69 82 ALA A CA 1
ATOM 607 C C . ALA A 1 82 ? -3.462 -7.814 -8.510 1.00 94.69 82 ALA A C 1
ATOM 609 O O . ALA A 1 82 ? -3.203 -8.749 -7.753 1.00 94.69 82 ALA A O 1
ATOM 610 N N . ASP A 1 83 ? -4.267 -6.798 -8.162 1.00 84.62 83 ASP A N 1
ATOM 611 C CA . ASP A 1 83 ? -5.018 -6.665 -6.897 1.00 84.62 83 ASP A CA 1
ATOM 612 C C . ASP A 1 83 ? -4.202 -7.037 -5.643 1.00 84.62 83 ASP A C 1
ATOM 614 O O . ASP A 1 83 ? -4.588 -7.832 -4.786 1.00 84.62 83 ASP A O 1
ATOM 618 N N . SER A 1 84 ? -2.989 -6.494 -5.558 1.00 89.62 84 SER A N 1
ATOM 619 C CA . SER A 1 84 ? -1.987 -6.951 -4.594 1.00 89.62 84 SER A CA 1
ATOM 620 C C . SER A 1 84 ? -1.874 -6.075 -3.342 1.00 89.62 84 SER A C 1
ATOM 622 O O . SER A 1 84 ? -0.958 -6.276 -2.541 1.00 89.62 84 SER A O 1
ATOM 624 N N . GLY A 1 85 ? -2.717 -5.047 -3.201 1.00 91.75 85 GLY A N 1
ATOM 625 C CA . GLY A 1 85 ? -2.548 -3.983 -2.200 1.00 91.75 85 GLY A CA 1
ATOM 626 C C . GLY A 1 85 ? -1.423 -2.985 -2.523 1.00 91.75 85 GLY A C 1
ATOM 627 O O . GLY A 1 85 ? -0.995 -2.237 -1.641 1.00 91.75 85 GLY A O 1
ATOM 628 N N . ILE A 1 86 ? -0.931 -2.990 -3.769 1.00 97.44 86 ILE A N 1
ATOM 629 C CA . ILE A 1 86 ? -0.026 -1.981 -4.332 1.00 97.44 86 ILE A CA 1
ATOM 630 C C . ILE A 1 86 ? -0.791 -1.268 -5.442 1.00 97.44 86 ILE A C 1
ATOM 632 O O . ILE A 1 86 ? -1.443 -1.913 -6.255 1.00 97.44 86 ILE A O 1
ATOM 636 N N . SER A 1 87 ? -0.700 0.055 -5.472 1.00 98.00 87 SER A N 1
ATOM 637 C CA . SER A 1 87 ? -1.285 0.881 -6.525 1.00 98.00 87 SER A CA 1
ATOM 638 C C . SER A 1 87 ? -0.190 1.513 -7.372 1.00 98.00 87 SER A C 1
ATOM 640 O O . SER A 1 87 ? 0.842 1.939 -6.851 1.00 98.00 87 SER A O 1
ATOM 642 N N . ALA A 1 88 ? -0.425 1.589 -8.675 1.00 98.31 88 ALA A N 1
ATOM 643 C CA . ALA A 1 88 ? 0.431 2.264 -9.632 1.00 98.31 88 ALA A CA 1
ATOM 644 C C . ALA A 1 88 ? -0.315 3.434 -10.273 1.00 98.31 88 ALA A C 1
ATOM 646 O O . ALA A 1 88 ? -1.457 3.307 -10.716 1.00 98.31 88 ALA A O 1
ATOM 647 N N . SER A 1 89 ? 0.346 4.583 -10.346 1.00 98.12 89 SER A N 1
ATOM 648 C CA . SER A 1 89 ? -0.195 5.801 -10.943 1.00 98.12 89 SER A CA 1
ATOM 649 C C . SER A 1 89 ? 0.852 6.486 -11.805 1.00 98.12 89 SER A C 1
ATOM 651 O O . SER A 1 89 ? 2.051 6.360 -11.563 1.00 98.12 89 SER A O 1
ATOM 653 N N . ILE A 1 90 ? 0.396 7.214 -12.819 1.00 98.19 90 ILE A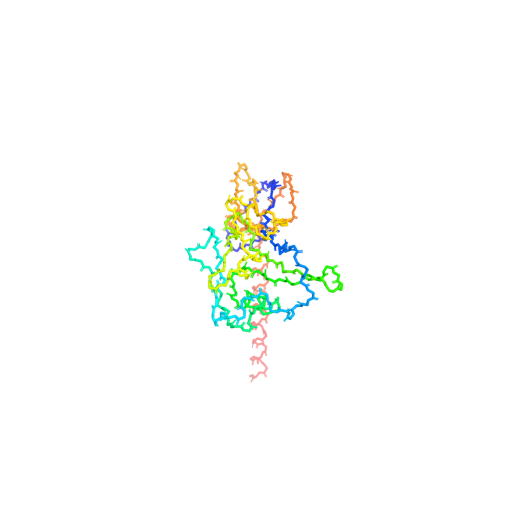 N 1
ATOM 654 C CA . ILE A 1 90 ? 1.269 7.988 -13.695 1.00 98.19 90 ILE A CA 1
ATOM 655 C C . ILE A 1 90 ? 1.089 9.461 -13.358 1.00 98.19 90 ILE A C 1
ATOM 657 O O . ILE A 1 90 ? -0.013 10.003 -13.438 1.00 98.19 90 ILE A O 1
ATOM 661 N N . VAL A 1 91 ? 2.186 10.118 -13.006 1.00 97.25 91 VAL A N 1
ATOM 662 C CA . VAL A 1 91 ? 2.221 11.549 -12.729 1.00 97.25 91 VAL A CA 1
ATOM 663 C C . VAL A 1 91 ? 2.826 12.264 -13.926 1.00 97.25 91 VAL A C 1
ATOM 665 O O . VAL A 1 91 ? 3.977 12.029 -14.296 1.00 97.25 91 VAL A O 1
ATOM 668 N N . LYS A 1 92 ? 2.057 13.176 -14.521 1.00 96.56 92 LYS A N 1
ATOM 669 C CA . LYS A 1 92 ? 2.563 14.127 -15.511 1.00 96.56 92 LYS A CA 1
ATOM 670 C C . LYS A 1 92 ? 3.245 15.279 -14.779 1.00 96.56 92 LYS A C 1
ATOM 672 O O . LYS A 1 92 ? 2.571 16.133 -14.211 1.00 96.56 92 LYS A O 1
ATOM 677 N N . VAL A 1 93 ? 4.575 15.305 -14.798 1.00 94.06 93 VAL A N 1
ATOM 678 C CA . VAL A 1 93 ? 5.364 16.378 -14.171 1.00 94.06 93 VAL A CA 1
ATOM 679 C C . VAL A 1 93 ? 5.225 17.668 -14.979 1.00 94.06 93 VAL A C 1
ATOM 681 O O . VAL A 1 93 ? 5.044 18.748 -14.423 1.00 94.06 93 VAL A O 1
ATOM 684 N N . LYS A 1 94 ? 5.309 17.545 -16.306 1.00 93.88 94 LYS A N 1
ATOM 685 C CA . LYS A 1 94 ? 5.040 18.590 -17.303 1.00 93.88 94 LYS A CA 1
ATOM 686 C C . LYS A 1 94 ? 4.818 17.933 -18.666 1.00 93.88 94 LYS A C 1
ATOM 688 O O . LYS A 1 94 ? 4.941 16.716 -18.793 1.00 93.88 94 LYS A O 1
ATOM 693 N N . ASP A 1 95 ? 4.503 18.719 -19.689 1.00 93.62 95 ASP A N 1
ATOM 694 C CA . ASP A 1 95 ? 4.455 18.204 -21.060 1.00 93.62 95 ASP A CA 1
ATOM 695 C C . ASP A 1 95 ? 5.782 17.535 -21.437 1.00 93.62 95 ASP A C 1
ATOM 697 O O . ASP A 1 95 ? 6.859 18.099 -21.229 1.00 93.62 95 ASP A O 1
ATOM 701 N N . GLY A 1 96 ? 5.691 16.304 -21.945 1.00 94.00 96 GLY A N 1
ATOM 702 C CA . GLY A 1 96 ? 6.860 15.506 -22.298 1.00 94.00 96 GLY A CA 1
ATOM 703 C C . GLY A 1 96 ? 7.668 14.987 -21.104 1.00 94.00 96 GLY A C 1
ATOM 704 O O . GLY A 1 96 ? 8.844 14.702 -21.286 1.00 94.00 96 GLY A O 1
ATOM 705 N N . ASN A 1 97 ? 7.108 14.921 -19.888 1.00 95.88 97 ASN A N 1
ATOM 706 C CA . ASN A 1 97 ? 7.771 14.312 -18.731 1.00 95.88 97 ASN A CA 1
ATOM 707 C C . ASN A 1 97 ? 6.761 13.619 -17.805 1.00 95.88 97 ASN A C 1
ATOM 709 O O . ASN A 1 97 ? 5.968 14.279 -17.122 1.00 95.88 97 ASN A O 1
ATOM 713 N N . TYR A 1 98 ? 6.841 12.294 -17.763 1.00 97.69 98 TYR A N 1
ATOM 714 C CA . TYR A 1 98 ? 5.967 11.429 -16.982 1.00 97.69 98 TYR A CA 1
ATOM 715 C C . TYR A 1 98 ? 6.768 10.565 -16.007 1.00 97.69 98 TYR A C 1
ATOM 717 O O . TYR A 1 98 ? 7.916 10.206 -16.264 1.00 97.69 98 TYR A O 1
ATOM 725 N N . GLN A 1 99 ? 6.153 10.220 -14.879 1.00 97.25 99 GLN A N 1
ATOM 726 C CA . GLN A 1 99 ? 6.744 9.356 -13.860 1.00 97.25 99 GLN A CA 1
ATOM 727 C C . GLN A 1 99 ? 5.739 8.304 -13.411 1.00 97.25 99 GLN A C 1
ATOM 729 O O . GLN A 1 99 ? 4.561 8.610 -13.233 1.00 97.25 99 GLN A O 1
ATOM 734 N N . LEU A 1 100 ? 6.216 7.082 -13.185 1.00 98.06 100 LEU A N 1
ATOM 735 C CA . LEU A 1 100 ? 5.447 6.060 -12.484 1.00 98.06 100 LEU A CA 1
ATOM 736 C C . LEU A 1 100 ? 5.614 6.270 -10.983 1.00 98.06 100 LEU A C 1
ATOM 738 O O . LEU A 1 100 ? 6.741 6.428 -10.511 1.00 98.06 100 LEU A O 1
ATOM 742 N N . VAL A 1 101 ? 4.512 6.232 -10.243 1.00 98.38 101 VAL A N 1
ATOM 743 C CA . VAL A 1 101 ? 4.490 6.235 -8.781 1.00 98.38 101 VAL A CA 1
ATOM 744 C C . VAL A 1 101 ? 3.794 4.972 -8.299 1.00 98.38 101 VAL A C 1
ATOM 746 O O . VAL A 1 101 ? 2.646 4.717 -8.663 1.00 98.38 101 VAL A O 1
ATOM 749 N N . LEU A 1 102 ? 4.491 4.205 -7.467 1.00 98.56 102 LEU A N 1
ATOM 750 C CA . LEU A 1 102 ? 3.991 3.002 -6.814 1.00 98.56 102 LEU A CA 1
ATOM 751 C C . LEU A 1 102 ? 3.747 3.301 -5.341 1.00 98.56 102 LEU A C 1
ATOM 753 O O . LEU A 1 102 ? 4.635 3.828 -4.676 1.00 98.56 102 LEU A O 1
ATOM 757 N N . THR A 1 103 ? 2.572 2.950 -4.828 1.00 98.50 103 THR A N 1
ATOM 758 C CA . THR A 1 103 ? 2.214 3.122 -3.414 1.00 98.50 103 THR A CA 1
ATOM 759 C C . THR A 1 103 ? 1.773 1.787 -2.832 1.00 98.50 103 THR A C 1
ATOM 761 O O . THR A 1 103 ? 0.848 1.162 -3.351 1.00 98.50 103 THR A O 1
ATOM 764 N N . ALA A 1 104 ? 2.436 1.353 -1.763 1.00 98.06 104 ALA A N 1
ATOM 765 C CA . ALA A 1 104 ? 2.087 0.141 -1.028 1.00 98.06 104 ALA A CA 1
ATOM 766 C C . ALA A 1 104 ? 0.943 0.384 -0.030 1.00 98.06 104 ALA A C 1
ATOM 768 O O . ALA A 1 104 ? 0.474 1.504 0.158 1.00 98.06 104 ALA A O 1
ATOM 769 N N . SER A 1 105 ? 0.526 -0.671 0.665 1.00 97.06 105 SER A N 1
ATOM 770 C CA . SER A 1 105 ? -0.298 -0.540 1.869 1.00 97.06 105 SER A CA 1
ATOM 771 C C . SER A 1 105 ? 0.494 0.089 3.030 1.00 97.06 105 SER A C 1
ATOM 773 O O . SER A 1 105 ? 1.725 0.072 3.041 1.00 97.06 105 SER A O 1
ATOM 775 N N . GLU A 1 106 ? -0.207 0.645 4.021 1.00 97.50 106 GLU A N 1
ATOM 776 C CA . GLU A 1 106 ? 0.402 1.254 5.215 1.00 97.50 106 GLU A CA 1
ATOM 777 C C . GLU A 1 106 ? 1.247 0.247 6.016 1.00 97.50 106 GLU A C 1
ATOM 779 O O . GLU A 1 106 ? 0.904 -0.934 6.095 1.00 97.50 106 GLU A O 1
ATOM 784 N N . GLY A 1 107 ? 2.330 0.706 6.649 1.00 97.50 107 GLY A N 1
ATOM 785 C CA . GLY A 1 107 ? 3.088 -0.094 7.613 1.00 97.50 107 GLY A CA 1
ATOM 786 C C . GLY A 1 107 ? 4.425 -0.635 7.105 1.00 97.50 107 GLY A C 1
ATOM 787 O O . GLY A 1 107 ? 4.634 -0.874 5.917 1.00 97.50 107 GLY A O 1
ATOM 788 N N . LEU A 1 108 ? 5.351 -0.865 8.039 1.00 97.50 108 LEU A N 1
ATOM 789 C CA . LEU A 1 108 ? 6.743 -1.251 7.769 1.00 97.50 108 LEU A CA 1
ATOM 790 C C . LEU A 1 108 ? 6.878 -2.570 7.005 1.00 97.50 108 LEU A C 1
ATOM 792 O O . LEU A 1 108 ? 7.767 -2.700 6.166 1.00 97.50 108 LEU A O 1
ATOM 796 N N . ALA A 1 109 ? 5.992 -3.529 7.277 1.00 96.88 109 ALA A N 1
ATOM 797 C CA . ALA A 1 109 ? 5.991 -4.832 6.616 1.00 96.88 109 ALA A CA 1
ATOM 798 C C . ALA A 1 109 ? 5.653 -4.739 5.116 1.00 96.88 109 ALA A C 1
ATOM 800 O O . ALA A 1 109 ? 5.937 -5.662 4.360 1.00 96.88 109 ALA A O 1
ATOM 801 N N . ASN A 1 110 ? 5.071 -3.619 4.678 1.00 97.56 110 ASN A N 1
ATOM 802 C CA . ASN A 1 110 ? 4.650 -3.395 3.301 1.00 97.56 110 ASN A CA 1
ATOM 803 C C . ASN A 1 110 ? 5.692 -2.633 2.467 1.00 97.56 110 ASN A C 1
ATOM 805 O O . ASN A 1 110 ? 5.392 -2.225 1.345 1.00 97.56 110 ASN A O 1
ATOM 809 N N . LYS A 1 111 ? 6.925 -2.464 2.962 1.00 98.06 111 LYS A N 1
ATOM 810 C CA . LYS A 1 111 ? 8.023 -1.931 2.144 1.00 98.06 111 LYS A CA 1
ATOM 811 C C . LYS A 1 111 ? 8.301 -2.835 0.943 1.00 98.06 111 LYS A C 1
ATOM 813 O O . LYS A 1 111 ? 8.402 -4.048 1.086 1.00 98.06 111 LYS A O 1
ATOM 818 N N . MET A 1 112 ? 8.411 -2.229 -0.230 1.00 98.44 112 MET A N 1
ATOM 819 C CA . MET A 1 112 ? 8.598 -2.886 -1.516 1.00 98.44 112 MET A CA 1
ATOM 820 C C . MET A 1 112 ? 10.083 -2.990 -1.841 1.00 98.44 112 MET A C 1
ATOM 822 O O . MET A 1 112 ? 10.786 -1.987 -1.859 1.00 98.44 112 MET A O 1
ATOM 826 N N . THR A 1 113 ? 10.541 -4.192 -2.164 1.00 98.44 113 THR A N 1
ATOM 827 C CA . THR A 1 113 ? 11.758 -4.418 -2.952 1.00 98.44 113 THR A CA 1
ATOM 828 C C . THR A 1 113 ? 11.328 -4.895 -4.332 1.00 98.44 113 THR A C 1
ATOM 830 O O . THR A 1 113 ? 10.519 -5.816 -4.429 1.00 98.44 113 THR A O 1
ATOM 833 N N . ILE A 1 114 ? 11.813 -4.232 -5.377 1.00 98.50 114 ILE A N 1
ATOM 834 C CA . ILE A 1 114 ? 11.379 -4.389 -6.764 1.00 98.50 114 ILE A CA 1
ATOM 835 C C . ILE A 1 114 ? 12.580 -4.801 -7.610 1.00 98.50 114 ILE A C 1
ATOM 837 O O . ILE A 1 114 ? 13.636 -4.169 -7.553 1.00 98.50 114 ILE A O 1
ATOM 841 N N . SER A 1 115 ? 12.395 -5.825 -8.434 1.00 98.31 115 SER A N 1
ATOM 842 C CA . SER A 1 115 ? 13.324 -6.213 -9.494 1.00 98.31 115 SER A CA 1
ATOM 843 C C . SER A 1 115 ? 12.561 -6.616 -10.752 1.00 98.31 115 SER A C 1
ATOM 845 O O . SER A 1 115 ? 11.365 -6.907 -10.701 1.00 98.31 115 SER A O 1
ATOM 847 N N . VAL A 1 116 ? 13.244 -6.636 -11.895 1.00 98.25 116 VAL A N 1
ATOM 848 C CA . VAL A 1 116 ? 12.685 -7.127 -13.158 1.00 98.25 116 VAL A CA 1
ATOM 849 C C . VAL A 1 116 ? 13.570 -8.239 -13.706 1.00 98.25 116 VAL A C 1
ATOM 851 O O . VAL A 1 116 ? 14.756 -8.050 -13.962 1.00 98.25 116 VAL A O 1
ATOM 854 N N . GLU A 1 117 ? 12.983 -9.417 -13.884 1.00 97.94 117 GLU A N 1
ATOM 855 C CA . GLU A 1 117 ? 13.637 -10.583 -14.474 1.00 97.94 117 GLU A CA 1
ATOM 856 C C . GLU A 1 117 ? 13.355 -10.623 -15.986 1.00 97.94 117 GLU A C 1
ATOM 858 O O . GLU A 1 117 ? 12.215 -10.436 -16.415 1.00 97.94 117 GLU A O 1
ATOM 863 N N . GLY A 1 118 ? 14.383 -10.875 -16.804 1.00 96.81 118 GLY A N 1
ATOM 864 C CA . GLY A 1 118 ? 14.256 -10.990 -18.268 1.00 96.81 118 GLY A CA 1
ATOM 865 C C . GLY A 1 118 ? 14.315 -9.671 -19.055 1.00 96.81 118 GLY A C 1
ATOM 866 O O . GLY A 1 118 ? 14.171 -9.696 -20.276 1.00 96.81 118 GLY A O 1
ATOM 867 N N . ASP A 1 119 ? 14.542 -8.531 -18.394 1.00 97.12 119 ASP A N 1
ATOM 868 C CA . ASP A 1 119 ? 14.652 -7.215 -19.041 1.00 97.12 119 ASP A CA 1
ATOM 869 C C . ASP A 1 119 ? 15.512 -6.259 -18.193 1.00 97.12 119 ASP A C 1
ATOM 871 O O . ASP A 1 119 ? 15.032 -5.660 -17.229 1.00 97.12 119 ASP A O 1
ATOM 875 N N . SER A 1 120 ? 16.804 -6.130 -18.519 1.00 95.56 120 SER A N 1
ATOM 876 C CA . SER A 1 120 ? 17.724 -5.277 -17.752 1.00 95.56 120 SER A CA 1
ATOM 877 C C . SER A 1 120 ? 17.418 -3.791 -17.919 1.00 95.56 120 SER A C 1
ATOM 879 O O . SER A 1 120 ? 17.575 -3.036 -16.967 1.00 95.56 120 SER A O 1
ATOM 881 N N . LYS A 1 121 ? 16.934 -3.371 -19.094 1.00 94.94 121 LYS A N 1
ATOM 882 C CA . LYS A 1 121 ? 16.576 -1.973 -19.362 1.00 94.94 121 LYS A CA 1
ATOM 883 C C . LYS A 1 121 ? 15.396 -1.538 -18.491 1.00 94.94 121 LYS A C 1
ATOM 885 O O . LYS A 1 121 ? 15.436 -0.462 -17.898 1.00 94.94 121 LYS A O 1
ATOM 890 N N . LEU A 1 122 ? 14.376 -2.388 -18.357 1.00 95.69 122 LEU A N 1
ATOM 891 C CA . LEU A 1 122 ? 13.253 -2.120 -17.461 1.00 95.69 122 LEU A CA 1
ATOM 892 C C . LEU A 1 122 ? 13.651 -2.265 -15.984 1.00 95.69 122 LEU A C 1
ATOM 894 O O . LEU A 1 122 ? 13.190 -1.485 -15.148 1.00 95.69 122 LEU A O 1
ATOM 898 N N . ASN A 1 123 ? 14.535 -3.214 -15.655 1.00 96.81 123 ASN A N 1
ATOM 899 C CA . ASN A 1 123 ? 15.105 -3.326 -14.312 1.00 96.81 123 ASN A CA 1
ATOM 900 C C . ASN A 1 123 ? 15.844 -2.043 -13.911 1.00 96.81 123 ASN A C 1
ATOM 902 O O . ASN A 1 123 ? 15.632 -1.536 -12.816 1.00 96.81 123 ASN A O 1
ATOM 906 N N . ASP A 1 124 ? 16.641 -1.464 -14.807 1.00 95.19 124 ASP A N 1
ATOM 907 C CA . ASP A 1 124 ? 17.351 -0.209 -14.556 1.00 95.19 124 ASP A CA 1
ATOM 908 C C . ASP A 1 124 ? 16.398 0.969 -14.307 1.00 95.19 124 ASP A C 1
ATOM 910 O O . ASP A 1 124 ? 16.787 1.945 -13.678 1.00 95.19 124 ASP A O 1
ATOM 914 N N . LEU A 1 125 ? 15.134 0.890 -14.724 1.00 95.44 125 LEU A N 1
ATOM 915 C CA . LEU A 1 125 ? 14.132 1.904 -14.403 1.00 95.44 125 LEU A CA 1
ATOM 916 C C . LEU A 1 125 ? 13.431 1.656 -13.056 1.00 95.44 125 LEU A C 1
ATOM 918 O O . LEU A 1 125 ? 13.149 2.608 -12.325 1.00 95.44 125 LEU A O 1
ATOM 922 N N . LEU A 1 126 ? 13.094 0.398 -12.760 1.00 97.12 126 LEU A N 1
ATOM 923 C CA . LEU A 1 126 ? 12.172 0.028 -11.677 1.00 97.12 126 LEU A CA 1
ATOM 924 C C . LEU A 1 126 ? 12.852 -0.567 -10.438 1.00 97.12 126 LEU A C 1
ATOM 926 O O . LEU A 1 126 ? 12.205 -0.688 -9.399 1.00 97.12 126 LEU A O 1
ATOM 930 N N . ALA A 1 127 ? 14.124 -0.957 -10.522 1.00 97.44 127 ALA A N 1
ATOM 931 C CA . ALA A 1 127 ? 14.801 -1.637 -9.428 1.00 97.44 127 ALA A CA 1
ATOM 932 C C . ALA A 1 127 ? 14.892 -0.759 -8.175 1.00 97.44 127 ALA A C 1
ATOM 934 O O . ALA A 1 127 ? 15.275 0.416 -8.234 1.00 97.44 127 ALA A O 1
ATOM 935 N N . TYR A 1 128 ? 14.577 -1.364 -7.033 1.00 98.25 128 TYR A N 1
ATOM 936 C CA . TYR A 1 128 ? 14.664 -0.740 -5.719 1.00 98.25 128 TYR A CA 1
ATOM 937 C C . TYR A 1 128 ? 14.780 -1.803 -4.626 1.00 98.25 128 TYR A C 1
ATOM 939 O O . TYR A 1 128 ? 14.020 -2.764 -4.616 1.00 98.25 128 TYR A O 1
ATOM 947 N N . ASP A 1 129 ? 15.695 -1.622 -3.681 1.00 97.75 129 ASP A N 1
ATOM 948 C CA . ASP A 1 129 ? 15.877 -2.481 -2.512 1.00 97.75 129 ASP A CA 1
ATOM 949 C C . ASP A 1 129 ? 15.513 -1.704 -1.243 1.00 97.75 129 ASP A C 1
ATOM 951 O O . ASP A 1 129 ? 16.183 -0.743 -0.860 1.00 97.75 129 ASP A O 1
ATOM 955 N N . SER A 1 130 ? 14.449 -2.135 -0.559 1.00 96.62 130 SER A N 1
ATOM 956 C CA . SER A 1 130 ? 13.955 -1.471 0.654 1.00 96.62 130 SER A CA 1
ATOM 957 C C . SER A 1 130 ? 14.799 -1.706 1.907 1.00 96.62 130 SER A C 1
ATOM 959 O O . SER A 1 130 ? 14.566 -1.051 2.926 1.00 96.62 130 SER A O 1
ATOM 961 N N . LYS A 1 131 ? 15.724 -2.672 1.888 1.00 94.06 131 LYS A N 1
ATOM 962 C CA . LYS A 1 131 ? 16.607 -2.971 3.025 1.00 94.06 131 LYS A CA 1
ATOM 963 C C . LYS A 1 131 ? 17.804 -2.036 3.032 1.00 94.06 131 LYS A C 1
ATOM 965 O O . LYS A 1 131 ? 18.204 -1.566 4.094 1.00 94.06 131 LYS A O 1
ATOM 970 N N . THR A 1 132 ? 18.351 -1.757 1.854 1.00 95.56 132 THR A N 1
ATOM 971 C CA . THR A 1 132 ? 19.484 -0.842 1.672 1.00 95.56 132 THR A CA 1
ATOM 972 C C . THR A 1 132 ? 19.053 0.575 1.295 1.00 95.56 132 THR A C 1
ATOM 974 O O . THR A 1 132 ? 19.868 1.487 1.404 1.00 95.56 132 THR A O 1
ATOM 977 N N . ASN A 1 133 ? 17.790 0.775 0.897 1.00 94.06 133 ASN A N 1
ATOM 978 C CA . ASN A 1 133 ? 17.264 2.025 0.341 1.00 94.06 133 ASN A CA 1
ATOM 979 C C . ASN A 1 133 ? 18.069 2.485 -0.889 1.00 94.06 133 ASN A C 1
ATOM 981 O O . ASN A 1 133 ? 18.511 3.631 -0.989 1.00 94.06 133 ASN A O 1
ATOM 985 N N . THR A 1 134 ? 18.325 1.547 -1.802 1.00 94.38 134 THR A N 1
ATOM 986 C CA . THR A 1 134 ? 19.120 1.769 -3.018 1.00 94.38 134 THR A CA 1
ATOM 987 C C . THR A 1 134 ? 18.380 1.292 -4.256 1.00 94.38 134 THR A C 1
ATOM 989 O O . THR A 1 134 ? 17.531 0.414 -4.171 1.00 94.38 134 THR A O 1
ATOM 992 N N . GLY A 1 135 ? 18.754 1.806 -5.422 1.00 93.31 135 GLY A N 1
ATOM 993 C CA . GLY A 1 135 ? 18.149 1.459 -6.703 1.00 93.31 135 GLY A CA 1
ATOM 994 C C . GLY A 1 135 ? 17.939 2.708 -7.544 1.00 93.31 135 GLY A C 1
ATOM 995 O O . GLY A 1 135 ? 18.498 3.763 -7.241 1.00 93.31 135 GLY A O 1
ATOM 996 N N . ASN A 1 136 ? 17.125 2.578 -8.585 1.00 93.69 136 ASN A N 1
ATOM 997 C CA . ASN A 1 136 ? 16.863 3.652 -9.543 1.00 93.69 136 ASN A CA 1
ATOM 998 C C . ASN A 1 136 ? 15.486 4.301 -9.345 1.00 93.69 136 ASN A C 1
ATOM 1000 O O . ASN A 1 136 ? 15.226 5.390 -9.864 1.00 93.69 136 ASN A O 1
ATOM 1004 N N . MET A 1 137 ? 14.603 3.679 -8.557 1.00 96.94 137 MET A N 1
ATOM 1005 C CA . MET A 1 137 ? 13.450 4.388 -8.009 1.00 96.94 137 MET A CA 1
ATOM 1006 C C . MET A 1 137 ? 13.846 5.197 -6.774 1.00 96.94 137 MET A C 1
ATOM 1008 O O . MET A 1 137 ? 14.689 4.789 -5.976 1.00 96.94 137 MET A O 1
ATOM 1012 N N . LYS A 1 138 ? 13.180 6.335 -6.592 1.00 96.44 138 LYS A N 1
ATOM 1013 C CA . LYS A 1 138 ? 13.336 7.204 -5.429 1.00 96.44 138 LYS A CA 1
ATOM 1014 C C . LYS A 1 138 ? 12.163 7.046 -4.475 1.00 96.44 138 LYS A C 1
ATOM 1016 O O . LYS A 1 138 ? 11.008 7.167 -4.885 1.00 96.44 138 LYS A O 1
ATOM 1021 N N . GLU A 1 139 ? 12.467 6.873 -3.194 1.00 97.44 139 GLU A N 1
ATOM 1022 C CA . GLU A 1 139 ? 11.468 6.901 -2.130 1.00 97.44 139 GLU A CA 1
ATOM 1023 C C . GLU A 1 139 ? 10.956 8.330 -1.889 1.00 97.44 139 GLU A C 1
ATOM 1025 O O . GLU A 1 139 ? 11.729 9.275 -1.711 1.00 97.44 139 GLU A O 1
ATOM 1030 N N . LEU A 1 140 ? 9.632 8.489 -1.927 1.00 96.94 140 LEU A N 1
ATOM 1031 C CA . LEU A 1 140 ? 8.927 9.744 -1.656 1.00 96.94 140 LEU A CA 1
ATOM 1032 C C . LEU A 1 140 ? 8.396 9.792 -0.224 1.00 96.94 140 LEU A C 1
ATOM 1034 O O . LEU A 1 140 ? 8.498 10.819 0.445 1.00 96.94 140 LEU A O 1
ATOM 1038 N N . VAL A 1 141 ? 7.827 8.677 0.230 1.00 98.00 141 VAL A N 1
ATOM 1039 C CA . VAL A 1 141 ? 7.318 8.491 1.589 1.00 98.00 141 VAL A CA 1
ATOM 1040 C C . VAL A 1 141 ? 7.856 7.164 2.095 1.00 98.00 141 VAL A C 1
ATOM 1042 O O . VAL A 1 141 ? 7.674 6.143 1.434 1.00 98.00 141 VAL A O 1
ATOM 1045 N N . ASN A 1 142 ? 8.505 7.184 3.257 1.00 96.94 142 ASN A N 1
ATOM 1046 C CA . ASN A 1 142 ? 8.953 5.975 3.938 1.00 96.94 142 ASN A CA 1
ATOM 1047 C C . ASN A 1 142 ? 7.771 5.313 4.662 1.00 96.94 142 ASN A C 1
ATOM 1049 O O . ASN A 1 142 ? 6.947 5.997 5.271 1.00 96.94 142 ASN A O 1
ATOM 1053 N N . ALA A 1 143 ? 7.706 3.982 4.640 1.00 97.69 143 ALA A N 1
ATOM 1054 C CA . ALA A 1 143 ? 6.704 3.262 5.416 1.00 97.69 143 ALA A CA 1
ATOM 1055 C C . ALA A 1 143 ? 6.948 3.407 6.920 1.00 97.69 143 ALA A C 1
ATOM 1057 O O . ALA A 1 143 ? 8.083 3.352 7.399 1.00 97.69 143 ALA A O 1
ATOM 1058 N N . GLN A 1 144 ? 5.861 3.520 7.678 1.00 97.88 144 GLN A N 1
ATOM 1059 C CA . GLN A 1 144 ? 5.881 3.577 9.138 1.00 97.88 144 GLN A CA 1
ATOM 1060 C C . GLN A 1 144 ? 4.664 2.844 9.692 1.00 97.88 144 GLN A C 1
ATOM 1062 O O . GLN A 1 144 ? 3.606 2.857 9.069 1.00 97.88 144 GLN A O 1
ATOM 1067 N N . ASN A 1 145 ? 4.802 2.223 10.861 1.00 98.38 145 ASN A N 1
ATOM 1068 C CA . ASN A 1 145 ? 3.665 1.698 11.612 1.00 98.38 145 ASN A CA 1
ATOM 1069 C C . ASN A 1 145 ? 3.037 2.808 12.467 1.00 98.38 145 ASN A C 1
ATOM 1071 O O . ASN A 1 145 ? 3.727 3.724 12.924 1.00 98.38 145 ASN A O 1
ATOM 1075 N N . ALA A 1 146 ? 1.735 2.702 12.714 1.00 98.25 146 ALA A N 1
ATOM 1076 C CA . ALA A 1 146 ? 1.053 3.491 13.721 1.00 98.25 146 ALA A CA 1
ATOM 1077 C C . ALA A 1 146 ? 1.547 3.081 15.110 1.00 98.25 146 ALA A C 1
ATOM 1079 O O . ALA A 1 146 ? 1.660 1.890 15.407 1.00 98.25 146 ALA A O 1
ATOM 1080 N N . GLN A 1 147 ? 1.801 4.073 15.958 1.00 98.00 147 GLN A N 1
ATOM 1081 C CA . GLN A 1 147 ? 2.158 3.887 17.359 1.00 98.00 147 GLN A CA 1
ATOM 1082 C C . GLN A 1 147 ? 1.168 4.660 18.219 1.00 98.00 147 GLN A C 1
ATOM 1084 O O . GLN A 1 147 ? 0.944 5.862 18.029 1.00 98.00 147 GLN A O 1
ATOM 1089 N N . LEU A 1 148 ? 0.561 3.950 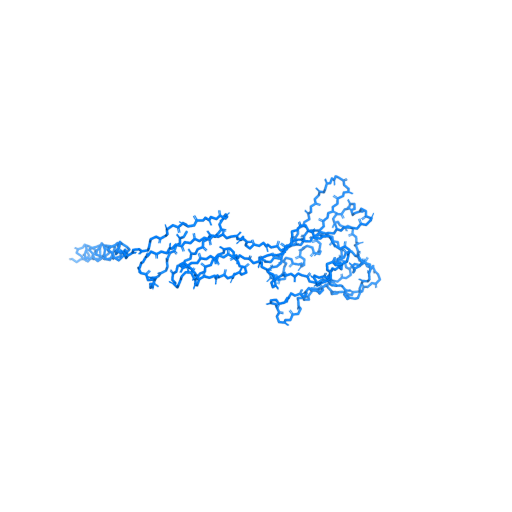19.160 1.00 96.56 148 LEU A N 1
ATOM 1090 C CA . LEU A 1 148 ? -0.415 4.498 20.084 1.00 96.56 148 LEU A CA 1
ATOM 1091 C C . LEU A 1 148 ? -0.268 3.860 21.458 1.00 96.56 148 LEU A C 1
ATOM 1093 O O . LEU A 1 148 ? 0.215 2.743 21.594 1.00 96.56 148 LEU A O 1
ATOM 1097 N N . ASN A 1 149 ? -0.734 4.573 22.468 1.00 96.12 149 ASN A N 1
ATOM 1098 C CA . ASN A 1 149 ? -0.853 4.093 23.826 1.00 96.12 149 ASN A CA 1
ATOM 1099 C C . ASN A 1 149 ? -2.337 4.062 24.197 1.00 96.12 149 ASN A C 1
ATOM 1101 O O . ASN A 1 149 ? -3.047 5.045 23.977 1.00 96.12 149 ASN A O 1
ATOM 1105 N N . VAL A 1 150 ? -2.804 2.942 24.744 1.00 94.56 150 VAL A N 1
ATOM 1106 C CA . VAL A 1 150 ? -4.169 2.791 25.259 1.00 94.56 150 VAL A CA 1
ATOM 1107 C C . VAL A 1 150 ? -4.078 2.365 26.718 1.00 94.56 150 VAL A C 1
ATOM 1109 O O . VAL A 1 150 ? -3.621 1.266 27.019 1.00 94.56 150 VAL A O 1
ATOM 1112 N N . ASN A 1 151 ? -4.518 3.226 27.639 1.00 92.69 151 ASN A N 1
ATOM 1113 C CA . ASN A 1 151 ? -4.466 2.986 29.088 1.00 92.69 151 ASN A CA 1
ATOM 1114 C C . ASN A 1 151 ? -3.069 2.589 29.612 1.00 92.69 151 ASN A C 1
ATOM 1116 O O . ASN A 1 151 ? -2.952 1.745 30.499 1.00 92.69 151 ASN A O 1
ATOM 1120 N N . GLY A 1 152 ? -2.006 3.182 29.068 1.00 92.62 152 GLY A N 1
ATOM 1121 C CA . GLY A 1 152 ? -0.628 2.865 29.445 1.00 92.62 152 GLY A CA 1
ATOM 1122 C C . GLY A 1 152 ? -0.017 1.685 28.684 1.00 92.62 152 GLY A C 1
ATOM 1123 O O . GLY A 1 152 ? 1.158 1.407 28.889 1.00 92.62 152 GLY A O 1
ATOM 1124 N N . ILE A 1 153 ? -0.761 1.023 27.792 1.00 93.62 153 ILE A N 1
ATOM 1125 C CA . ILE A 1 153 ? -0.260 -0.081 26.965 1.00 93.62 153 ILE A CA 1
ATOM 1126 C C . ILE A 1 153 ? 0.158 0.456 25.599 1.00 93.62 153 ILE A C 1
ATOM 1128 O O . ILE A 1 153 ? -0.685 0.964 24.856 1.00 93.62 153 ILE A O 1
ATOM 1132 N N . ASP A 1 154 ? 1.436 0.299 25.261 1.00 96.38 154 ASP A N 1
ATOM 1133 C CA . ASP A 1 154 ? 1.955 0.638 23.939 1.00 96.38 154 ASP A CA 1
ATOM 1134 C C . ASP A 1 154 ? 1.523 -0.401 22.903 1.00 96.38 154 ASP A C 1
ATOM 1136 O O . ASP A 1 154 ? 1.619 -1.614 23.101 1.00 96.38 154 ASP A O 1
ATOM 1140 N N . ILE A 1 155 ? 1.020 0.100 21.784 1.00 95.38 155 ILE A N 1
ATOM 1141 C CA . ILE A 1 155 ? 0.471 -0.673 20.683 1.00 95.38 155 ILE A CA 1
ATOM 1142 C C . ILE A 1 155 ? 1.132 -0.183 19.399 1.00 95.38 155 ILE A C 1
ATOM 1144 O O . ILE A 1 155 ? 1.277 1.017 19.158 1.00 95.38 155 ILE A O 1
ATOM 1148 N N . GLU A 1 156 ? 1.488 -1.136 18.545 1.00 96.69 156 GLU A N 1
ATOM 1149 C CA . GLU A 1 156 ? 1.985 -0.886 17.199 1.00 96.69 156 GLU A CA 1
ATOM 1150 C C . GLU A 1 156 ? 1.088 -1.594 16.181 1.00 96.69 156 GLU A C 1
ATOM 1152 O O . GLU A 1 156 ? 0.706 -2.755 16.371 1.00 96.69 156 GLU A O 1
ATOM 1157 N N . ARG A 1 157 ? 0.711 -0.897 15.107 1.00 96.62 157 ARG A N 1
ATOM 1158 C CA . ARG A 1 157 ? -0.139 -1.443 14.039 1.00 96.62 157 ARG A CA 1
ATOM 1159 C C . ARG A 1 157 ? 0.351 -0.997 12.671 1.00 96.62 157 ARG A C 1
ATOM 1161 O O . ARG A 1 157 ? 0.834 0.116 12.510 1.00 96.62 157 ARG A O 1
ATOM 1168 N N . SER A 1 158 ? 0.188 -1.854 11.669 1.00 96.06 158 SER A N 1
ATOM 1169 C CA . SER A 1 158 ? 0.519 -1.511 10.283 1.00 96.06 158 SER A CA 1
ATOM 1170 C C . SER A 1 158 ? -0.440 -0.490 9.675 1.00 96.06 158 SER A C 1
ATOM 1172 O O . SER A 1 158 ? -0.039 0.207 8.757 1.00 96.06 158 SER A O 1
ATOM 1174 N N . SER A 1 159 ? -1.672 -0.370 10.186 1.00 96.38 159 SER A N 1
ATOM 1175 C CA . SER A 1 159 ? -2.685 0.546 9.654 1.00 96.38 159 SER A CA 1
ATOM 1176 C C . SER A 1 159 ? -3.190 1.552 10.684 1.00 96.38 159 SER A C 1
ATOM 1178 O O . SER A 1 159 ? -3.221 1.284 11.887 1.00 96.38 159 SER A O 1
ATOM 1180 N N . ASN A 1 160 ? -3.653 2.694 10.178 1.00 97.00 160 ASN A N 1
ATOM 1181 C CA . ASN A 1 160 ? -4.388 3.705 10.929 1.00 97.00 160 ASN A CA 1
ATOM 1182 C C . ASN A 1 160 ? -5.821 3.277 11.304 1.00 97.00 160 ASN A C 1
ATOM 1184 O O . ASN A 1 160 ? -6.448 3.930 12.137 1.00 97.00 160 ASN A O 1
ATOM 1188 N N . LYS A 1 161 ? -6.342 2.171 10.752 1.00 96.25 161 LYS A N 1
ATOM 1189 C CA . LYS A 1 161 ? -7.619 1.573 11.171 1.00 96.25 161 LYS A CA 1
ATOM 1190 C C . LYS A 1 161 ? -7.373 0.383 12.097 1.00 96.25 161 LYS A C 1
ATOM 1192 O O . LYS A 1 161 ? -7.067 -0.717 11.647 1.00 96.25 161 LYS A O 1
ATOM 1197 N N . ILE A 1 162 ? -7.542 0.598 13.396 1.00 93.25 162 ILE A N 1
ATOM 1198 C CA . ILE A 1 162 ? -7.246 -0.384 14.446 1.00 93.25 162 ILE A CA 1
ATOM 1199 C C . ILE A 1 162 ? -8.555 -0.969 14.954 1.00 93.25 162 ILE A C 1
ATOM 1201 O O . ILE A 1 162 ? -9.382 -0.235 15.480 1.00 93.25 162 ILE A O 1
ATOM 1205 N N . THR A 1 163 ? -8.760 -2.273 14.795 1.00 90.88 163 THR A N 1
ATOM 1206 C CA . THR A 1 163 ? -10.036 -2.951 15.105 1.00 90.88 163 THR A CA 1
ATOM 1207 C C . THR A 1 163 ? -9.973 -3.856 16.335 1.00 90.88 163 THR A C 1
ATOM 1209 O O . THR A 1 163 ? -10.989 -4.406 16.753 1.00 90.88 163 THR A O 1
ATOM 1212 N N . ASP A 1 164 ? -8.785 -4.038 16.905 1.00 85.12 164 ASP A N 1
ATOM 1213 C CA . ASP A 1 164 ? -8.498 -5.067 17.902 1.00 85.12 164 ASP A CA 1
ATOM 1214 C C . ASP A 1 164 ? -7.967 -4.507 19.230 1.00 85.12 164 ASP A C 1
ATOM 1216 O O . ASP A 1 164 ? -7.676 -5.267 20.153 1.00 85.12 164 ASP A O 1
ATOM 1220 N N . ALA A 1 165 ? -7.855 -3.184 19.354 1.00 84.38 165 ALA A N 1
ATOM 1221 C CA . ALA A 1 165 ? -7.300 -2.547 20.538 1.00 84.38 165 ALA A CA 1
ATOM 1222 C C . ALA A 1 165 ? -7.980 -1.195 20.819 1.00 84.38 165 ALA A C 1
ATOM 1224 O O . ALA A 1 165 ? -7.570 -0.181 20.246 1.00 84.38 165 ALA A O 1
ATOM 1225 N N . PRO A 1 166 ? -8.981 -1.138 21.725 1.00 83.12 166 PRO A N 1
ATOM 1226 C CA . PRO A 1 166 ? -9.561 -2.236 22.526 1.00 83.12 166 PRO A CA 1
ATOM 1227 C C . PRO A 1 166 ? -10.436 -3.233 21.741 1.00 83.12 166 PRO A C 1
ATOM 1229 O O . PRO A 1 166 ? -11.003 -2.885 20.710 1.00 83.12 166 PRO A O 1
ATOM 1232 N N . GLN A 1 167 ? -10.628 -4.451 22.267 1.00 84.25 167 GLN A N 1
ATOM 1233 C CA . GLN A 1 167 ? -11.524 -5.449 21.661 1.00 84.25 167 GLN A CA 1
ATOM 1234 C C . GLN A 1 167 ? -12.944 -4.888 21.456 1.00 84.25 167 GLN A C 1
ATOM 1236 O O . GLN A 1 167 ? -13.550 -4.332 22.375 1.00 84.25 167 GLN A O 1
ATOM 1241 N N . GLY A 1 168 ? -13.479 -5.059 20.244 1.00 84.44 168 GLY A N 1
ATOM 1242 C CA . GLY A 1 168 ? -14.807 -4.572 19.859 1.00 84.44 168 GLY A CA 1
ATOM 1243 C C . GLY A 1 168 ? -14.870 -3.065 19.581 1.00 84.44 168 GLY A C 1
ATOM 1244 O O . GLY A 1 168 ? -15.944 -2.550 19.276 1.00 84.44 168 GLY A O 1
ATOM 1245 N N . VAL A 1 169 ? -13.748 -2.344 19.661 1.00 90.31 169 VAL A N 1
ATOM 1246 C CA . VAL A 1 169 ? -13.650 -0.920 19.326 1.00 90.31 169 VAL A CA 1
ATOM 1247 C C . VAL A 1 169 ? -12.794 -0.761 18.075 1.00 90.31 169 VAL A C 1
ATOM 1249 O O . VAL A 1 169 ? -11.674 -1.253 18.004 1.00 90.31 169 VAL A O 1
ATOM 1252 N N . THR A 1 170 ? -13.305 -0.015 17.096 1.00 93.12 170 THR A N 1
ATOM 1253 C CA . THR A 1 170 ? -12.516 0.454 15.958 1.00 93.12 170 THR A CA 1
ATOM 1254 C C . THR A 1 170 ? -12.053 1.889 16.196 1.00 93.12 170 THR A C 1
ATOM 1256 O O . THR A 1 170 ? -12.861 2.820 16.326 1.00 93.12 170 THR A O 1
ATOM 1259 N N . LEU A 1 171 ? -10.739 2.081 16.210 1.00 93.62 171 LEU A N 1
ATOM 1260 C CA . LEU A 1 171 ? -10.083 3.380 16.195 1.00 93.62 171 LEU A CA 1
ATOM 1261 C C . LEU A 1 171 ? -9.665 3.716 14.761 1.00 93.62 171 LEU A C 1
ATOM 1263 O O . LEU A 1 171 ? -9.094 2.887 14.060 1.00 93.62 171 LEU A O 1
ATOM 1267 N N . ASP A 1 172 ? -9.959 4.943 14.345 1.00 95.81 172 ASP A N 1
ATOM 1268 C CA . ASP A 1 172 ? -9.531 5.504 13.064 1.00 95.81 172 ASP A CA 1
ATOM 1269 C C . ASP A 1 172 ? -8.588 6.672 13.370 1.00 95.81 172 ASP A C 1
ATOM 1271 O O . ASP A 1 172 ? -9.005 7.690 13.941 1.00 95.81 172 ASP A O 1
ATOM 1275 N N . LEU A 1 173 ? -7.297 6.457 13.123 1.00 96.19 173 LEU A N 1
ATOM 1276 C CA . LEU A 1 173 ? -6.224 7.366 13.498 1.00 96.19 173 LEU A CA 1
ATOM 1277 C C . LEU A 1 173 ? -5.997 8.391 12.385 1.00 96.19 173 LEU A C 1
ATOM 1279 O O . LEU A 1 173 ? -5.407 8.099 11.353 1.00 96.19 173 LEU A O 1
ATOM 1283 N N . THR A 1 174 ? -6.423 9.628 12.619 1.00 95.12 174 THR A N 1
ATOM 1284 C CA . THR A 1 174 ? -6.338 10.701 11.608 1.00 95.12 174 THR A CA 1
ATOM 1285 C C . THR A 1 174 ? -5.250 11.730 11.898 1.00 95.12 174 THR A C 1
ATOM 1287 O O . THR A 1 174 ? -4.837 12.479 11.017 1.00 95.12 174 THR A O 1
ATOM 1290 N N . LYS A 1 175 ? -4.788 11.800 13.149 1.00 95.50 175 LYS A N 1
ATOM 1291 C CA . LYS A 1 175 ? -3.744 12.718 13.609 1.00 95.50 175 LYS A CA 1
ATOM 1292 C C . LYS A 1 175 ? -3.144 12.233 14.921 1.00 95.50 175 LYS A C 1
ATOM 1294 O O . LYS A 1 175 ? -3.755 11.451 15.648 1.00 95.50 175 LYS A O 1
ATOM 1299 N N . LYS A 1 176 ? -1.970 12.768 15.242 1.00 97.38 176 LYS A N 1
ATOM 1300 C CA . LYS A 1 176 ? -1.354 12.616 16.560 1.00 97.38 176 LYS A CA 1
ATOM 1301 C C . LYS A 1 176 ? -2.203 13.321 17.616 1.00 97.38 176 LYS A C 1
ATOM 1303 O O . LYS A 1 176 ? -2.710 14.418 17.370 1.00 97.38 176 LYS A O 1
ATOM 1308 N N . VAL A 1 177 ? -2.350 12.690 18.774 1.00 96.12 177 VAL A N 1
ATOM 1309 C CA . VAL A 1 177 ? -3.119 13.205 19.914 1.00 96.12 177 VAL A CA 1
ATOM 1310 C C . VAL A 1 177 ? -2.487 12.751 21.224 1.00 96.12 177 VAL A C 1
ATOM 1312 O O . VAL A 1 177 ? -1.801 11.732 21.255 1.00 96.12 177 VAL A O 1
ATOM 1315 N N . THR A 1 178 ? -2.765 13.474 22.303 1.00 96.50 178 THR A N 1
ATOM 1316 C CA . THR A 1 178 ? -2.276 13.151 23.647 1.00 96.50 178 THR A CA 1
ATOM 1317 C C . THR A 1 178 ? -3.454 13.101 24.610 1.00 96.50 178 THR A C 1
ATOM 1319 O O . THR A 1 178 ? -4.278 14.015 24.615 1.00 96.50 178 THR A O 1
ATOM 1322 N N . ASP A 1 179 ? -3.529 12.027 25.391 1.00 93.69 179 ASP A N 1
ATOM 1323 C CA . ASP A 1 179 ? -4.456 11.798 26.503 1.00 93.69 179 ASP A CA 1
ATOM 1324 C C . ASP A 1 179 ? -5.939 12.026 26.164 1.00 93.69 179 ASP A C 1
ATOM 1326 O O . ASP A 1 179 ? -6.725 12.546 26.961 1.00 93.69 179 ASP A O 1
ATOM 1330 N N . VAL A 1 180 ? -6.358 11.602 24.968 1.00 94.75 180 VAL A N 1
ATOM 1331 C CA . VAL A 1 180 ? -7.760 11.679 24.548 1.00 94.75 180 VAL A CA 1
ATOM 1332 C C . VAL A 1 180 ? -8.569 10.620 25.277 1.00 94.75 180 VAL A C 1
ATOM 1334 O O . VAL A 1 180 ? -8.302 9.424 25.187 1.00 94.75 180 VAL A O 1
ATOM 1337 N N . ARG A 1 181 ? -9.620 11.060 25.967 1.00 93.19 181 ARG A N 1
ATOM 1338 C CA . ARG A 1 181 ? -10.529 10.178 26.693 1.00 93.19 181 ARG A CA 1
ATOM 1339 C C . ARG A 1 181 ? -11.672 9.709 25.793 1.00 93.19 181 ARG A C 1
ATOM 1341 O O . ARG A 1 181 ? -12.534 10.494 25.409 1.00 93.19 181 ARG A O 1
ATOM 1348 N N . VAL A 1 182 ? -11.716 8.412 25.517 1.00 90.88 182 VAL A N 1
ATOM 1349 C CA . VAL A 1 182 ? -12.809 7.729 24.819 1.00 90.88 182 VAL A CA 1
ATOM 1350 C C . VAL A 1 182 ? -13.674 7.005 25.843 1.00 90.88 182 VAL A C 1
ATOM 1352 O O . VAL A 1 182 ? -13.174 6.216 26.639 1.00 90.88 182 VAL A O 1
ATOM 1355 N N . THR A 1 183 ? -14.981 7.269 25.836 1.00 91.75 183 THR A N 1
ATOM 1356 C CA . THR A 1 183 ? -15.939 6.602 26.732 1.00 91.75 183 THR A CA 1
ATOM 1357 C C . THR A 1 183 ? -16.826 5.672 25.919 1.00 91.75 183 THR A C 1
ATOM 1359 O O . THR A 1 183 ? -17.508 6.115 24.998 1.00 91.75 183 THR A O 1
ATOM 1362 N N . VAL A 1 184 ? -16.820 4.391 26.270 1.00 90.25 184 VAL A N 1
ATOM 1363 C CA . VAL A 1 184 ? -17.680 3.360 25.691 1.00 90.25 184 VAL A CA 1
ATOM 1364 C C . VAL A 1 184 ? -18.807 3.078 26.675 1.00 90.25 184 VAL A C 1
ATOM 1366 O O . VAL A 1 184 ? -18.565 2.674 27.814 1.00 90.25 184 VAL A O 1
ATOM 1369 N N . THR A 1 185 ? -20.045 3.293 26.242 1.00 89.44 185 THR A N 1
ATOM 1370 C CA . THR A 1 185 ? -21.249 3.039 27.036 1.00 89.44 185 THR A CA 1
ATOM 1371 C C . THR A 1 185 ? -22.125 1.992 26.364 1.00 89.44 185 THR A C 1
ATOM 1373 O O . THR A 1 185 ? -22.100 1.803 25.148 1.00 89.44 185 THR A O 1
ATOM 1376 N N . LYS A 1 186 ? -22.924 1.292 27.171 1.00 86.62 186 LYS A N 1
ATOM 1377 C CA . LYS A 1 186 ? -23.960 0.402 26.653 1.00 86.62 186 LYS A CA 1
ATOM 1378 C C . LYS A 1 186 ? -25.084 1.248 26.044 1.00 86.62 186 LYS A C 1
ATOM 1380 O O . LYS A 1 186 ? -25.637 2.095 26.739 1.00 86.62 186 LYS A O 1
ATOM 1385 N N . SER A 1 187 ? -25.450 0.975 24.793 1.00 86.31 187 SER A N 1
ATOM 1386 C CA . SER A 1 187 ? -26.656 1.518 24.152 1.00 86.31 187 SER A CA 1
ATOM 1387 C C . SER A 1 187 ? -27.640 0.383 23.863 1.00 86.31 187 SER A C 1
ATOM 1389 O O . SER A 1 187 ? -27.256 -0.658 23.327 1.00 86.31 187 SER A O 1
ATOM 1391 N N . ASN A 1 188 ? -28.908 0.589 24.230 1.00 87.06 188 ASN A N 1
ATOM 1392 C CA . ASN A 1 188 ? -30.025 -0.301 23.893 1.00 87.06 188 ASN A CA 1
ATOM 1393 C C . ASN A 1 188 ? -30.879 0.277 22.749 1.00 87.06 188 ASN A C 1
ATOM 1395 O O . ASN A 1 188 ? -31.946 -0.261 22.453 1.00 87.06 188 ASN A O 1
ATOM 1399 N N . ASP A 1 189 ? -30.443 1.372 22.124 1.00 88.00 189 ASP A N 1
ATOM 1400 C CA . ASP A 1 189 ? -31.271 2.142 21.191 1.00 88.00 189 ASP A CA 1
ATOM 1401 C C . ASP A 1 189 ? -31.595 1.307 19.954 1.00 88.00 189 ASP A C 1
ATOM 1403 O O . ASP A 1 189 ? -32.763 1.109 19.637 1.00 88.00 189 ASP A O 1
ATOM 1407 N N . LYS A 1 190 ? -30.581 0.661 19.364 1.00 86.44 190 LYS A N 1
ATOM 1408 C CA . LYS A 1 190 ? -30.767 -0.260 18.231 1.00 86.44 190 LYS A CA 1
ATOM 1409 C C . LYS A 1 190 ? -31.680 -1.444 18.560 1.00 86.44 190 LYS A C 1
ATOM 1411 O O . LYS A 1 190 ? -32.456 -1.874 17.714 1.00 86.44 190 LYS A O 1
ATOM 1416 N N . ALA A 1 191 ? -31.604 -1.981 19.781 1.00 86.75 191 ALA A N 1
ATOM 1417 C CA . ALA A 1 191 ? -32.492 -3.065 20.208 1.00 86.75 191 ALA A CA 1
ATOM 1418 C C . ALA A 1 191 ? -33.938 -2.567 20.358 1.00 86.75 191 ALA A C 1
ATOM 1420 O O . ALA A 1 191 ? -34.876 -3.241 19.943 1.00 86.75 191 ALA A O 1
ATOM 1421 N N . THR A 1 192 ? -34.113 -1.361 20.898 1.00 91.25 192 THR A N 1
ATOM 1422 C CA . THR A 1 192 ? -35.420 -0.711 21.036 1.00 91.25 192 THR A CA 1
ATOM 1423 C C . THR A 1 192 ? -36.033 -0.410 19.669 1.00 91.25 192 THR A C 1
ATOM 1425 O O . THR A 1 192 ? -37.211 -0.681 19.456 1.00 91.25 192 THR A O 1
ATOM 1428 N N . GLU A 1 193 ? -35.243 0.110 18.731 1.00 93.75 193 GLU A N 1
ATOM 1429 C CA . GLU A 1 193 ? -35.654 0.357 17.345 1.00 93.75 193 GLU A CA 1
ATOM 1430 C C . GLU A 1 193 ? -36.043 -0.937 16.626 1.00 93.75 193 GLU A C 1
ATOM 1432 O O . GLU A 1 193 ? -37.094 -0.983 15.994 1.00 93.75 193 GLU A O 1
ATOM 1437 N N . ALA A 1 194 ? -35.258 -2.008 16.777 1.00 92.31 194 ALA A N 1
ATOM 1438 C CA . ALA A 1 194 ? -35.574 -3.306 16.184 1.00 92.31 194 ALA A CA 1
ATOM 1439 C C . ALA A 1 194 ? -36.889 -3.891 16.728 1.00 92.31 194 ALA A C 1
ATOM 1441 O O . ALA A 1 194 ? -37.703 -4.396 15.956 1.00 92.31 194 ALA A O 1
ATOM 1442 N N . ILE A 1 195 ? -37.129 -3.785 18.041 1.00 94.50 195 ILE A N 1
ATOM 1443 C CA . ILE A 1 195 ? -38.387 -4.229 18.659 1.00 94.50 195 ILE A CA 1
ATOM 1444 C C . ILE A 1 195 ? -39.563 -3.396 18.141 1.00 94.50 195 ILE A C 1
ATOM 1446 O O . I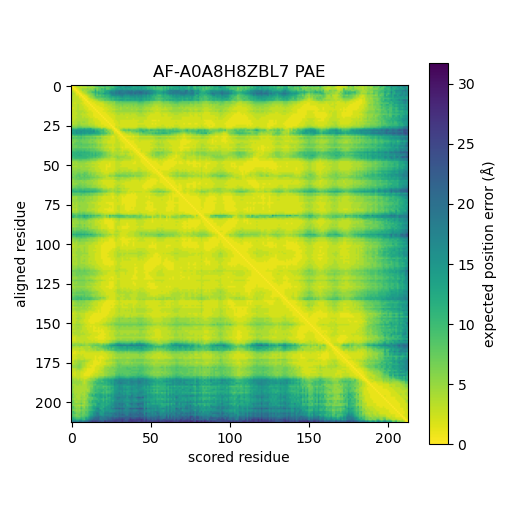LE A 1 195 ? -40.591 -3.968 17.789 1.00 94.50 195 ILE A O 1
ATOM 1450 N N . LYS A 1 196 ? -39.417 -2.068 18.046 1.00 93.69 196 LYS A N 1
ATOM 1451 C CA . LYS A 1 196 ? -40.458 -1.192 17.483 1.00 93.69 196 LYS A CA 1
ATOM 1452 C C . LYS A 1 196 ? -40.775 -1.555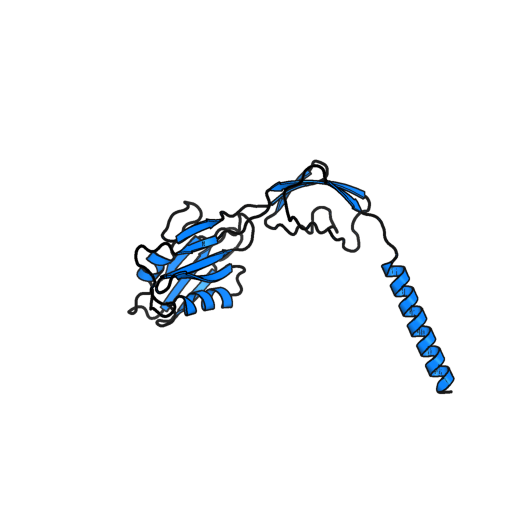 16.034 1.00 93.69 196 LYS A C 1
ATOM 1454 O O . LYS A 1 196 ? -41.931 -1.805 15.723 1.00 93.69 196 LYS A O 1
ATOM 1459 N N . GLY A 1 197 ? -39.755 -1.696 15.187 1.00 96.12 197 GLY A N 1
ATOM 1460 C CA . GLY A 1 197 ? -39.945 -2.085 13.788 1.00 96.12 197 GLY A CA 1
ATOM 1461 C C . GLY A 1 197 ? -40.608 -3.458 13.630 1.00 96.12 197 GLY A C 1
ATOM 1462 O O . GLY A 1 197 ? -41.425 -3.654 12.728 1.00 96.12 197 GLY A O 1
ATOM 1463 N N . TRP A 1 198 ? -40.315 -4.403 14.528 1.00 96.06 198 TRP A N 1
ATOM 1464 C CA . TRP A 1 198 ? -41.010 -5.689 14.565 1.00 96.06 198 TRP A CA 1
ATOM 1465 C C . TRP A 1 198 ? -42.485 -5.546 14.963 1.00 96.06 198 TRP A C 1
ATOM 1467 O O . TRP A 1 198 ? -43.342 -6.110 14.285 1.00 96.06 198 TRP A O 1
ATOM 1477 N N . VAL A 1 199 ? -42.793 -4.768 16.009 1.00 96.94 199 VAL A N 1
ATOM 1478 C CA . VAL A 1 199 ? -44.179 -4.487 16.431 1.00 96.94 199 VAL A CA 1
ATOM 1479 C C . VAL A 1 199 ? -44.970 -3.829 15.299 1.00 96.94 199 VAL A C 1
ATOM 1481 O O . VAL A 1 199 ? -46.083 -4.259 15.007 1.00 96.94 199 VAL A O 1
ATOM 1484 N N . ASP A 1 200 ? -44.385 -2.846 14.617 1.00 97.12 200 ASP A N 1
ATOM 1485 C CA . ASP A 1 200 ? -45.026 -2.150 13.498 1.00 97.12 200 ASP A CA 1
ATOM 1486 C C . ASP A 1 200 ? -45.317 -3.108 12.332 1.00 97.12 200 ASP A C 1
ATOM 1488 O O . ASP A 1 200 ? -46.409 -3.095 11.756 1.00 97.12 200 ASP A O 1
ATOM 1492 N N . SER A 1 201 ? -44.371 -4.001 12.024 1.00 95.25 201 SER A N 1
ATOM 1493 C CA . SER A 1 201 ? -44.541 -5.033 10.993 1.00 95.25 201 SER A CA 1
ATOM 1494 C C . SER A 1 201 ? -45.625 -6.050 11.369 1.00 95.25 201 SER A C 1
ATOM 1496 O O . SER A 1 201 ? -46.412 -6.463 10.519 1.00 95.25 201 SER A O 1
ATOM 1498 N N . TYR A 1 202 ? -45.694 -6.442 12.644 1.00 95.19 202 TYR A N 1
ATOM 1499 C CA . TYR A 1 202 ? -46.712 -7.358 13.156 1.00 95.19 202 TYR A CA 1
ATOM 1500 C C . TYR A 1 202 ? -48.115 -6.740 13.125 1.00 95.19 202 TYR A C 1
ATOM 1502 O O . TYR A 1 202 ? -49.056 -7.382 12.661 1.00 95.19 202 TYR A O 1
ATOM 1510 N N . ASN A 1 203 ? -48.259 -5.483 13.550 1.00 94.81 203 ASN A N 1
ATOM 1511 C CA . ASN A 1 203 ? -49.535 -4.769 13.485 1.00 94.81 203 ASN A CA 1
ATOM 1512 C C . ASN A 1 203 ? -50.000 -4.603 12.033 1.00 94.81 203 ASN A C 1
ATOM 1514 O O . ASN A 1 203 ? -51.151 -4.894 11.723 1.00 94.81 203 ASN A O 1
ATOM 1518 N N . SER A 1 204 ? -49.080 -4.262 11.125 1.00 95.38 204 SER A N 1
ATOM 1519 C CA . SER A 1 204 ? -49.376 -4.182 9.687 1.00 95.38 204 SER A CA 1
ATOM 1520 C C . SER A 1 204 ? -49.878 -5.519 9.121 1.00 95.38 204 SER A C 1
ATOM 1522 O O . SER A 1 204 ? -50.784 -5.550 8.285 1.00 95.38 204 SER A O 1
ATOM 1524 N N . LEU A 1 205 ? -49.319 -6.644 9.585 1.00 94.00 205 LEU A N 1
ATOM 1525 C CA . LEU A 1 205 ? -49.780 -7.981 9.208 1.00 94.00 205 LEU A CA 1
ATOM 1526 C C . LEU A 1 205 ? -51.192 -8.272 9.737 1.00 94.00 205 LEU A C 1
ATOM 1528 O O . LEU A 1 205 ? -52.019 -8.786 8.986 1.00 94.00 205 LEU A O 1
ATOM 1532 N N . ILE A 1 206 ? -51.479 -7.943 11.000 1.00 94.81 206 ILE A N 1
ATOM 1533 C CA . ILE A 1 206 ? -52.824 -8.098 11.578 1.00 94.81 206 ILE A CA 1
ATOM 1534 C C . ILE A 1 206 ? -53.847 -7.280 10.791 1.00 94.81 206 ILE A C 1
ATOM 1536 O O . ILE A 1 206 ? -54.893 -7.813 10.42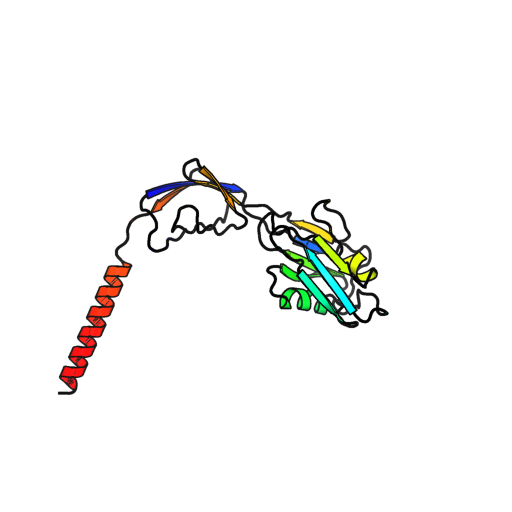6 1.00 94.81 206 ILE A O 1
ATOM 1540 N N . ASP A 1 207 ? -53.547 -6.018 10.492 1.00 94.69 207 ASP A N 1
ATOM 1541 C CA . ASP A 1 207 ? -54.441 -5.153 9.720 1.00 94.69 207 ASP A CA 1
ATOM 1542 C C . ASP A 1 207 ? -54.695 -5.725 8.317 1.00 94.69 207 ASP A C 1
ATOM 1544 O O . ASP A 1 207 ? -55.818 -5.701 7.810 1.00 94.69 207 ASP A O 1
ATOM 1548 N N . THR A 1 208 ? -53.672 -6.331 7.710 1.00 92.38 208 THR A N 1
ATOM 1549 C CA . THR A 1 208 ? -53.812 -7.048 6.436 1.00 92.38 208 THR A CA 1
ATOM 1550 C C . THR A 1 208 ? -54.741 -8.262 6.563 1.00 92.38 208 THR A C 1
ATOM 1552 O O . THR A 1 208 ? -55.596 -8.466 5.708 1.00 92.38 208 THR A O 1
ATOM 1555 N N . PHE A 1 209 ? -54.641 -9.062 7.629 1.00 91.38 209 PHE A N 1
ATOM 1556 C CA . PHE A 1 209 ? -55.581 -10.170 7.851 1.00 91.38 209 PHE A CA 1
ATOM 1557 C C . PHE A 1 209 ? -57.013 -9.677 8.074 1.00 91.38 209 PHE A C 1
ATOM 1559 O O . PHE A 1 209 ? -57.924 -10.168 7.417 1.00 91.38 209 PHE A O 1
ATOM 1566 N N . ASN A 1 210 ? -57.200 -8.661 8.919 1.00 90.81 210 ASN A N 1
ATOM 1567 C CA . ASN A 1 210 ? -58.512 -8.077 9.212 1.00 90.81 210 ASN A CA 1
ATOM 1568 C C . ASN A 1 210 ? -59.184 -7.433 7.989 1.00 90.81 210 ASN A C 1
ATOM 1570 O O . ASN A 1 210 ? -60.396 -7.257 7.979 1.00 90.81 210 ASN A O 1
ATOM 1574 N N . THR A 1 211 ? -58.415 -7.031 6.976 1.00 88.19 211 THR A N 1
ATOM 1575 C CA . THR A 1 211 ? -58.965 -6.499 5.718 1.00 88.19 211 THR A CA 1
ATOM 1576 C C . THR A 1 211 ? -59.314 -7.593 4.707 1.00 88.19 211 THR A C 1
ATOM 1578 O O . THR A 1 211 ? -60.087 -7.332 3.786 1.00 88.19 211 THR A O 1
ATOM 1581 N N . LEU A 1 212 ? -58.765 -8.803 4.857 1.00 82.25 212 LEU A N 1
ATOM 1582 C CA . LEU A 1 212 ? -58.953 -9.932 3.938 1.00 82.25 212 LEU A CA 1
ATOM 1583 C C . LEU A 1 212 ? -60.004 -10.955 4.403 1.00 82.25 212 LEU A C 1
ATOM 1585 O O . LEU A 1 212 ? -60.399 -11.804 3.601 1.00 82.25 212 LEU A O 1
ATOM 1589 N N . THR A 1 213 ? -60.435 -10.899 5.663 1.00 65.25 213 THR A N 1
ATOM 1590 C CA . THR A 1 213 ? -61.438 -11.794 6.272 1.00 65.25 213 THR A CA 1
ATOM 1591 C C . THR A 1 213 ? -62.577 -11.001 6.879 1.00 65.25 213 THR A C 1
ATOM 1593 O O . THR A 1 213 ? -63.741 -11.408 6.681 1.00 65.25 213 THR A O 1
#

Solvent-accessible surface area (backbone atoms only — not comparable to full-atom values): 11312 Å² total; per-residue (Å²): 113,50,73,49,90,81,40,68,67,44,77,42,41,36,27,29,81,39,67,32,26,40,22,26,36,29,50,56,60,95,64,76,39,54,52,57,76,47,75,51,42,45,80,87,32,65,53,32,33,43,36,40,37,29,83,70,43,97,63,67,46,75,46,78,32,51,51,87,39,35,12,56,57,44,43,28,48,54,46,46,74,61,73,71,64,42,45,44,44,77,46,74,79,48,94,57,29,51,34,51,36,41,34,36,40,46,3,56,43,37,38,60,27,33,44,39,48,67,27,67,56,36,18,62,40,56,18,26,38,61,89,77,73,45,63,34,34,42,79,77,36,72,43,28,44,14,32,35,32,52,73,86,43,80,46,78,36,43,44,39,70,35,60,69,70,56,59,32,27,34,40,66,61,87,65,73,46,74,73,42,78,46,78,43,74,90,77,61,60,70,59,52,50,51,52,50,56,49,52,54,53,51,50,53,49,50,53,51,50,69,74,74,108

pLDDT: mean 94.25, std 4.83, range [65.25, 98.56]

Nearest PDB structures (foldseek):
  5h5t-assembly1_D  TM=9.796E-01  e=4.669E-25  Salmonella enterica subsp. enterica serovar Typhimurium
  5h5v-assembly1_B  TM=9.042E-01  e=3.544E-18  Escherichia coli
  5h5v-assembly1_F  TM=8.931E-01  e=5.785E-18  Escherichia coli
  5xlk-assembly2_C  TM=8.916E-01  e=3.078E-16  Serratia marcescens
  5xlk-assembly1_A  TM=8.681E-01  e=5.916E-16  Serratia marcescens

Organism: Shigella flexneri (NCBI:txid623)

Mean predicted aligned error: 5.91 Å